Protein AF-A0A660MHU3-F1 (afdb_monomer_lite)

Foldseek 3Di:
DLVQLVVCVVVDCVVDPDDDDPVDDPVLNVVLVVDPDPDSVVSSVVSSVVVVCCVVPVDDDDDDPVGDDDQPDFDDWPAPDDVVVLVVVVVCLVVVVVVVLLVVLVVCLVVLHARGPVCLVSVLVCCVVVVPSHDPSNADSRSVSCCCVVVSDPPPPDDDPPLVPDDLVSNLVVLLVCCQVPVVVSLVVCVVCQVVDDPVSLLSSLLSCVRPPDPSCQVVLVVQCPDPDPSSVVSSLVSLCVYCPHPLNVVLVVVCVVQWDQDPVPGIGGHDDDDDPVCVVSVQDQADPDPVAGSSRSSNVVSVD

Structure (mmCIF, N/CA/C/O backbone):
data_AF-A0A660MHU3-F1
#
_entry.id   AF-A0A660MHU3-F1
#
loop_
_atom_site.group_PDB
_atom_site.id
_atom_site.type_symbol
_atom_site.label_atom_id
_atom_site.label_alt_id
_atom_site.label_comp_id
_atom_site.label_asym_id
_atom_site.label_entity_id
_atom_site.label_seq_id
_atom_site.pdbx_PDB_ins_code
_atom_site.Cartn_x
_atom_site.Cartn_y
_atom_site.Cartn_z
_atom_site.occupancy
_atom_site.B_iso_or_equiv
_atom_site.auth_seq_id
_atom_site.auth_comp_id
_atom_site.auth_asym_id
_atom_site.auth_atom_id
_atom_site.pdbx_PDB_model_num
ATOM 1 N N . MET A 1 1 ? 23.417 16.200 -34.124 1.00 68.50 1 MET A N 1
ATOM 2 C CA . MET A 1 1 ? 23.287 16.182 -35.601 1.00 68.50 1 MET A CA 1
ATOM 3 C C . MET A 1 1 ? 22.065 16.944 -36.104 1.00 68.50 1 MET A C 1
ATOM 5 O O . MET A 1 1 ? 22.257 17.899 -36.838 1.00 68.50 1 MET A O 1
ATOM 9 N N . LEU A 1 2 ? 20.830 16.578 -35.723 1.00 78.12 2 LEU A N 1
ATOM 10 C CA . LEU A 1 2 ? 19.619 17.254 -36.233 1.00 78.12 2 LEU A CA 1
ATOM 11 C C . LEU A 1 2 ? 19.359 18.633 -35.599 1.00 78.12 2 LEU A C 1
ATOM 13 O O . LEU A 1 2 ? 18.866 19.535 -36.268 1.00 78.12 2 LEU A O 1
ATOM 17 N N . THR A 1 3 ? 19.736 18.827 -34.334 1.00 82.75 3 THR A N 1
ATOM 18 C CA . THR A 1 3 ? 19.485 20.076 -33.592 1.00 82.75 3 THR A CA 1
ATOM 19 C C . THR A 1 3 ? 20.113 21.322 -34.234 1.00 82.75 3 THR A C 1
ATOM 21 O O . THR A 1 3 ? 19.408 22.317 -34.379 1.00 82.75 3 THR A O 1
ATOM 24 N N . PRO A 1 4 ? 21.382 21.310 -34.693 1.00 83.62 4 PRO A N 1
ATOM 25 C CA . PRO A 1 4 ? 21.958 22.461 -35.391 1.00 83.62 4 PRO A CA 1
ATOM 26 C C . PRO A 1 4 ? 21.240 22.810 -36.704 1.00 83.62 4 PRO A C 1
ATOM 28 O O . PRO A 1 4 ? 21.080 23.986 -37.012 1.00 83.62 4 PRO A O 1
ATOM 31 N N . LEU A 1 5 ? 20.758 21.809 -37.451 1.00 85.81 5 LEU A N 1
ATOM 32 C CA . LEU A 1 5 ? 19.992 22.025 -38.684 1.00 85.81 5 LEU A CA 1
ATOM 33 C C . LEU A 1 5 ? 18.624 22.652 -38.401 1.00 85.81 5 LEU A C 1
ATOM 35 O O . LEU A 1 5 ? 18.206 23.565 -39.111 1.00 85.81 5 LEU A O 1
ATOM 39 N N . LEU A 1 6 ? 17.960 22.207 -37.330 1.00 85.00 6 LEU A N 1
ATOM 40 C CA . LEU A 1 6 ? 16.714 22.804 -36.853 1.00 85.00 6 LEU A CA 1
ATOM 41 C C . LEU A 1 6 ? 16.928 24.261 -36.414 1.00 85.00 6 LEU A C 1
ATOM 43 O O . LEU A 1 6 ? 16.146 25.133 -36.781 1.00 85.00 6 LEU A O 1
ATOM 47 N N . ASN A 1 7 ? 18.017 24.545 -35.696 1.00 85.50 7 ASN A N 1
ATOM 48 C CA . ASN A 1 7 ? 18.361 25.904 -35.273 1.00 85.50 7 ASN A CA 1
ATOM 49 C C . ASN A 1 7 ? 18.617 26.826 -36.473 1.00 85.50 7 ASN A C 1
ATOM 51 O O . ASN A 1 7 ? 18.119 27.949 -36.497 1.00 85.50 7 ASN A O 1
ATOM 55 N N . THR A 1 8 ? 19.323 26.345 -37.500 1.00 87.44 8 THR A N 1
ATOM 56 C CA . THR A 1 8 ? 19.505 27.085 -38.756 1.00 87.44 8 THR A CA 1
ATOM 57 C C . THR A 1 8 ? 18.174 27.347 -39.468 1.00 87.44 8 THR A C 1
ATOM 59 O O . THR A 1 8 ? 17.973 28.443 -39.992 1.00 87.44 8 THR A O 1
ATOM 62 N N . ALA A 1 9 ? 17.240 26.390 -39.467 1.00 85.50 9 ALA A N 1
ATOM 63 C CA . ALA A 1 9 ? 15.910 26.593 -40.041 1.00 85.50 9 ALA A CA 1
ATOM 64 C C . ALA A 1 9 ? 15.086 27.638 -39.261 1.00 85.50 9 ALA A C 1
ATOM 66 O O . ALA A 1 9 ? 14.415 28.462 -39.877 1.00 85.50 9 ALA A O 1
ATOM 67 N N . LEU A 1 10 ? 15.177 27.650 -37.925 1.00 87.06 10 LEU A N 1
ATOM 68 C CA . LEU A 1 10 ? 14.458 28.596 -37.059 1.00 87.06 10 LEU A CA 1
ATOM 69 C C . LEU A 1 10 ? 15.017 30.026 -37.128 1.00 87.06 10 LEU A C 1
ATOM 71 O O . LEU A 1 10 ? 14.254 30.988 -37.097 1.00 87.06 10 LEU A O 1
ATOM 75 N N . LEU A 1 11 ? 16.342 30.177 -37.216 1.00 87.81 11 LEU A N 1
ATOM 76 C CA . LEU A 1 11 ? 17.021 31.483 -37.238 1.00 87.81 11 LEU A CA 1
ATOM 77 C C . LEU A 1 11 ? 17.148 32.074 -38.652 1.00 87.81 11 LEU A C 1
ATOM 79 O O . LEU A 1 11 ? 17.375 33.278 -38.810 1.00 87.81 11 LEU A O 1
ATOM 83 N N . GLY A 1 12 ? 16.957 31.239 -39.675 1.00 85.50 12 GLY A N 1
ATOM 84 C CA . GLY A 1 12 ? 17.026 31.592 -41.087 1.00 85.50 12 GLY A CA 1
ATOM 85 C C . GLY A 1 12 ? 18.384 31.257 -41.706 1.00 85.50 12 GLY A C 1
ATOM 86 O O . GLY A 1 12 ? 19.441 31.676 -41.226 1.00 85.50 12 GLY A O 1
ATOM 87 N N . THR A 1 13 ? 18.350 30.565 -42.848 1.00 86.06 13 THR A N 1
ATOM 88 C CA . THR A 1 13 ? 19.538 30.032 -43.542 1.00 86.06 13 THR A CA 1
ATOM 89 C C . THR A 1 13 ? 20.492 31.108 -44.073 1.00 86.06 13 THR A C 1
ATOM 91 O O . THR A 1 13 ? 21.660 30.816 -44.318 1.00 86.06 13 THR A O 1
ATOM 94 N N . GLY A 1 14 ? 20.026 32.355 -44.216 1.00 79.88 14 GLY A N 1
ATOM 95 C CA . GLY A 1 14 ? 20.859 33.509 -44.576 1.00 79.88 14 GLY A CA 1
ATOM 96 C C . GLY A 1 14 ? 21.559 34.188 -43.393 1.00 79.88 14 GLY A C 1
ATOM 97 O O . GLY A 1 14 ? 22.626 34.763 -43.578 1.00 79.88 14 GLY A O 1
ATOM 98 N N . LYS A 1 15 ? 20.989 34.124 -42.179 1.00 80.25 15 LYS A N 1
ATOM 99 C CA . LYS A 1 15 ? 21.574 34.746 -40.975 1.00 80.25 15 LYS A CA 1
ATOM 100 C C . LYS A 1 15 ? 22.583 33.830 -40.294 1.00 80.25 15 LYS A C 1
ATOM 102 O O . LYS A 1 15 ? 23.598 34.304 -39.795 1.00 80.25 15 LYS A O 1
ATOM 107 N N . GLN A 1 16 ? 22.306 32.527 -40.293 1.00 81.75 16 GLN A N 1
ATOM 108 C CA . GLN A 1 16 ? 23.186 31.523 -39.708 1.00 81.75 16 GLN A CA 1
ATOM 109 C C . GLN A 1 16 ? 23.293 30.303 -40.631 1.00 81.75 16 GLN A C 1
ATOM 111 O O . GLN A 1 16 ? 22.589 29.308 -40.429 1.00 81.75 16 GLN A O 1
ATOM 116 N N . PRO A 1 17 ? 24.156 30.364 -41.660 1.00 81.94 17 PRO A N 1
ATOM 117 C CA . PRO A 1 17 ? 24.342 29.246 -42.571 1.00 81.94 17 PRO A CA 1
ATOM 118 C C . PRO A 1 17 ? 24.901 28.035 -41.820 1.00 81.94 17 PRO A C 1
ATOM 120 O O . PRO A 1 17 ? 25.886 28.139 -41.087 1.00 81.94 17 PRO A O 1
ATOM 123 N N . TYR A 1 18 ? 24.274 26.877 -42.018 1.00 85.94 18 TYR A N 1
ATOM 124 C CA . TYR A 1 18 ? 24.769 25.620 -41.469 1.00 85.94 18 TYR A CA 1
ATOM 125 C C . TYR A 1 18 ? 26.059 25.197 -42.179 1.00 85.94 18 TYR A C 1
ATOM 127 O O . TYR A 1 18 ? 26.187 25.341 -43.398 1.00 85.94 18 TYR A O 1
ATOM 135 N N . ARG A 1 19 ? 26.997 24.631 -41.417 1.00 84.75 19 ARG A N 1
ATOM 136 C CA . ARG A 1 19 ? 28.155 23.902 -41.937 1.00 84.75 19 ARG A CA 1
ATOM 137 C C . ARG A 1 19 ? 28.383 22.643 -41.096 1.00 84.75 19 ARG A C 1
ATOM 139 O O . ARG A 1 19 ? 28.265 22.736 -39.873 1.00 84.75 19 ARG A O 1
ATOM 146 N N . PRO A 1 20 ? 28.719 21.500 -41.720 1.00 86.62 20 PRO A N 1
ATOM 147 C CA . PRO A 1 20 ? 29.243 20.345 -41.007 1.00 86.62 20 PRO A CA 1
ATOM 148 C C . PRO A 1 20 ? 30.463 20.725 -40.174 1.00 86.62 20 PRO A C 1
ATOM 150 O O . PRO A 1 20 ? 31.290 21.535 -40.596 1.00 86.62 20 PRO A O 1
ATOM 153 N N . ASP A 1 21 ? 30.572 20.121 -39.002 1.00 87.25 21 ASP A N 1
ATOM 154 C CA . ASP A 1 21 ? 31.727 20.250 -38.122 1.00 87.25 21 ASP A CA 1
ATOM 155 C C . ASP A 1 21 ? 32.528 18.940 -38.078 1.00 87.25 21 ASP A C 1
ATOM 157 O O . ASP A 1 21 ? 32.159 17.934 -38.689 1.00 87.25 21 ASP A O 1
ATOM 161 N N . ALA A 1 22 ? 33.621 18.937 -37.314 1.00 84.06 22 ALA A N 1
ATOM 162 C CA . ALA A 1 22 ? 34.475 17.764 -37.140 1.00 84.06 22 ALA A CA 1
ATOM 163 C C . ALA A 1 22 ? 33.758 16.561 -36.497 1.00 84.06 22 ALA A C 1
ATOM 165 O O . ALA A 1 22 ? 34.274 15.448 -36.547 1.00 84.06 22 ALA A O 1
ATOM 166 N N . THR A 1 23 ? 32.584 16.765 -35.892 1.00 85.06 23 THR A N 1
ATOM 167 C CA . THR A 1 23 ? 31.796 15.684 -35.290 1.00 85.06 23 THR A CA 1
ATOM 168 C C . THR A 1 23 ? 30.839 15.035 -36.284 1.00 85.06 23 THR A C 1
ATOM 170 O O . THR A 1 23 ? 30.287 13.981 -35.977 1.00 85.06 23 THR A O 1
ATOM 173 N N . THR A 1 24 ? 30.651 15.628 -37.470 1.00 87.25 24 THR A N 1
ATOM 174 C CA . THR A 1 24 ? 29.727 15.143 -38.503 1.00 87.25 24 THR A CA 1
ATOM 175 C C . THR A 1 24 ? 30.233 13.830 -39.120 1.00 87.25 24 THR A C 1
ATOM 177 O O . THR A 1 24 ? 31.416 13.734 -39.454 1.00 87.25 24 THR A O 1
ATOM 180 N N . PRO A 1 25 ? 29.385 12.794 -39.306 1.00 87.69 25 PRO A N 1
ATOM 181 C CA . PRO A 1 25 ? 29.834 11.503 -39.806 1.00 87.69 25 PRO A CA 1
ATOM 182 C C . PRO A 1 25 ? 30.306 11.650 -41.250 1.00 87.69 25 PRO A C 1
ATOM 184 O O . PRO A 1 25 ? 29.684 12.368 -42.034 1.00 87.69 25 PRO A O 1
ATOM 187 N N . ALA A 1 26 ? 31.362 10.926 -41.625 1.00 88.44 26 ALA A N 1
ATOM 188 C CA . ALA A 1 26 ? 32.017 11.070 -42.928 1.00 88.44 26 ALA A CA 1
ATOM 189 C C . ALA A 1 26 ? 31.048 10.989 -44.124 1.00 88.44 26 ALA A C 1
ATOM 191 O O . ALA A 1 26 ? 31.171 11.768 -45.067 1.00 88.44 26 ALA A O 1
ATOM 192 N N . ALA A 1 27 ? 30.045 10.104 -44.062 1.00 87.75 27 ALA A N 1
ATOM 193 C CA . ALA A 1 27 ? 29.024 9.967 -45.102 1.00 87.75 27 ALA A CA 1
ATOM 194 C C . ALA A 1 27 ? 28.181 11.243 -45.289 1.00 87.75 27 ALA A C 1
ATOM 196 O O . ALA A 1 27 ? 27.883 11.626 -46.419 1.00 87.75 27 ALA A O 1
ATOM 197 N N . LEU A 1 28 ? 27.827 11.929 -44.198 1.00 88.94 28 LEU A N 1
ATOM 198 C CA . LEU A 1 28 ? 27.092 13.192 -44.264 1.00 88.94 28 LEU A CA 1
ATOM 199 C C . LEU A 1 28 ? 28.007 14.353 -44.659 1.00 88.94 28 LEU A C 1
ATOM 201 O O . LEU A 1 28 ? 27.598 15.187 -45.457 1.00 88.94 28 LEU A O 1
ATOM 205 N N . SER A 1 29 ? 29.260 14.375 -44.202 1.00 90.56 29 SER A N 1
ATOM 206 C CA . SER A 1 29 ? 30.238 15.372 -44.657 1.00 90.56 29 SER A CA 1
ATOM 207 C C . SER A 1 29 ? 30.453 15.299 -46.175 1.00 90.56 29 SER A C 1
ATOM 209 O O . SER A 1 29 ? 30.399 16.321 -46.854 1.00 90.56 29 SER A O 1
ATOM 211 N N . ALA A 1 30 ? 30.584 14.092 -46.737 1.00 91.06 30 ALA A N 1
ATOM 212 C CA . ALA A 1 30 ? 30.661 13.890 -48.184 1.00 91.06 30 ALA A CA 1
ATOM 213 C C . ALA A 1 30 ? 29.366 14.308 -48.906 1.00 91.06 30 ALA A C 1
ATOM 215 O O . ALA A 1 30 ? 29.415 14.949 -49.955 1.00 91.06 30 ALA A O 1
ATOM 216 N N . ALA A 1 31 ? 28.200 13.997 -48.328 1.00 90.38 31 ALA A N 1
ATOM 217 C CA . ALA A 1 31 ? 26.914 14.415 -48.880 1.00 90.38 31 ALA A CA 1
ATOM 218 C C . ALA A 1 31 ? 26.746 15.944 -48.889 1.00 90.38 31 ALA A C 1
ATOM 220 O O . ALA A 1 31 ? 26.163 16.486 -49.824 1.00 90.38 31 ALA A O 1
ATOM 221 N N . TRP A 1 32 ? 27.273 16.653 -47.885 1.00 91.38 32 TRP A N 1
ATOM 222 C CA . TRP A 1 32 ? 27.263 18.116 -47.851 1.00 91.38 32 TRP A CA 1
ATOM 223 C C . TRP A 1 32 ? 28.095 18.735 -48.975 1.00 91.38 32 TRP A C 1
ATOM 225 O O . TRP A 1 32 ? 27.642 19.693 -49.607 1.00 91.38 32 TRP A O 1
ATOM 235 N N . GLU A 1 33 ? 29.290 18.196 -49.228 1.00 90.44 33 GLU A N 1
ATOM 236 C CA . GLU A 1 33 ? 30.179 18.643 -50.311 1.00 90.44 33 GLU A CA 1
ATOM 237 C C . GLU A 1 33 ? 29.566 18.388 -51.696 1.00 90.44 33 GLU A C 1
ATOM 239 O O . GLU A 1 33 ? 29.694 19.214 -52.597 1.00 90.44 33 GLU A O 1
ATOM 244 N N . ALA A 1 34 ? 28.822 17.290 -51.855 1.00 91.38 34 ALA A N 1
ATOM 245 C CA . ALA A 1 34 ? 28.153 16.944 -53.109 1.00 91.38 34 ALA A CA 1
ATOM 246 C C . ALA A 1 34 ? 26.935 17.832 -53.447 1.00 91.38 34 ALA A C 1
ATOM 248 O O . ALA A 1 34 ? 26.456 17.815 -54.582 1.00 91.38 34 ALA A O 1
ATOM 249 N N . LEU A 1 35 ? 26.407 18.609 -52.492 1.00 90.44 35 LEU A N 1
ATOM 250 C CA . LEU A 1 35 ? 25.277 19.509 -52.737 1.00 90.44 35 LEU A CA 1
ATOM 251 C C . LEU A 1 35 ? 25.736 20.804 -53.425 1.00 90.44 35 LEU A C 1
ATOM 253 O O . LEU A 1 35 ? 26.333 21.680 -52.799 1.00 90.44 35 LEU A O 1
ATOM 257 N N . THR A 1 36 ? 25.367 20.969 -54.696 1.00 87.00 36 THR A N 1
ATOM 258 C CA . THR A 1 36 ? 25.728 22.131 -55.532 1.00 87.00 36 THR A CA 1
ATOM 259 C C . THR A 1 36 ? 24.654 23.225 -55.584 1.00 87.00 36 THR A C 1
ATOM 261 O O . THR A 1 36 ? 24.707 24.114 -56.434 1.00 87.00 36 THR A O 1
ATOM 264 N N . ASP A 1 37 ? 23.644 23.165 -54.712 1.00 86.94 37 ASP A N 1
ATOM 265 C CA . ASP A 1 37 ? 22.555 24.143 -54.672 1.00 86.94 37 ASP A CA 1
ATOM 266 C C . ASP A 1 37 ? 23.076 25.550 -54.312 1.00 86.94 37 ASP A C 1
ATOM 268 O O . ASP A 1 37 ? 23.670 25.759 -53.253 1.00 86.94 37 ASP A O 1
ATOM 272 N N . SER A 1 38 ? 22.806 26.535 -55.178 1.00 79.69 38 SER A N 1
ATOM 273 C CA . SER A 1 38 ? 23.199 27.942 -54.978 1.00 79.69 38 SER A CA 1
ATOM 274 C C . SER A 1 38 ? 22.368 28.657 -53.907 1.00 79.69 38 SER A C 1
ATOM 276 O O . SER A 1 38 ? 22.829 29.613 -53.287 1.00 79.69 38 SER A O 1
ATOM 278 N N . SER A 1 39 ? 21.143 28.185 -53.665 1.00 88.94 39 SER A N 1
ATOM 279 C CA . SER A 1 39 ? 20.291 28.660 -52.575 1.00 88.94 39 SER A CA 1
ATOM 280 C C . SER A 1 39 ? 20.660 27.954 -51.272 1.00 88.94 39 SER A C 1
ATOM 282 O O . SER A 1 39 ? 20.501 26.737 -51.148 1.00 88.94 39 SER A O 1
ATOM 284 N N . ALA A 1 40 ? 21.078 28.736 -50.272 1.00 85.00 40 ALA A N 1
ATOM 285 C CA . ALA A 1 40 ? 21.367 28.242 -48.926 1.00 85.00 40 ALA A CA 1
ATOM 286 C C . ALA A 1 40 ? 20.159 27.532 -48.288 1.00 85.00 40 ALA A C 1
ATOM 288 O O . ALA A 1 40 ? 20.325 26.547 -47.570 1.00 85.00 40 ALA A O 1
ATOM 289 N N . GLU A 1 41 ? 18.940 27.982 -48.592 1.00 88.31 41 GLU A N 1
ATOM 290 C CA . GLU A 1 41 ? 17.700 27.356 -48.135 1.00 88.31 41 GLU A CA 1
ATOM 291 C C . GLU A 1 41 ? 17.515 25.956 -48.726 1.00 88.31 41 GLU A C 1
ATOM 293 O O . GLU A 1 41 ? 17.377 24.988 -47.977 1.00 88.31 41 GLU A O 1
ATOM 298 N N . ARG A 1 42 ? 17.602 25.819 -50.057 1.00 88.94 42 ARG A N 1
ATOM 299 C CA . ARG A 1 42 ? 17.448 24.514 -50.723 1.00 88.94 42 ARG A CA 1
ATOM 300 C C . ARG A 1 42 ? 18.542 23.534 -50.321 1.00 88.94 42 ARG A C 1
ATOM 302 O O . ARG A 1 42 ? 18.243 22.368 -50.066 1.00 88.94 42 ARG A O 1
ATOM 309 N N . ARG A 1 43 ? 19.787 24.015 -50.221 1.00 89.62 43 ARG A N 1
ATOM 310 C CA . ARG A 1 43 ? 20.931 23.211 -49.778 1.00 89.62 43 ARG A CA 1
ATOM 311 C C . ARG A 1 43 ? 20.712 22.677 -48.364 1.00 89.62 43 ARG A C 1
ATOM 313 O O . ARG A 1 43 ? 20.869 21.482 -48.131 1.00 89.62 43 ARG A O 1
ATOM 320 N N . THR A 1 44 ? 20.287 23.543 -47.444 1.00 89.88 44 THR A N 1
ATOM 321 C CA . THR A 1 44 ? 20.009 23.161 -46.052 1.00 89.88 44 THR A CA 1
ATOM 322 C C . THR A 1 44 ? 18.843 22.179 -45.965 1.00 89.88 44 THR A C 1
ATOM 324 O O . THR A 1 44 ? 18.955 21.179 -45.265 1.00 89.88 44 THR A O 1
ATOM 327 N N . TYR A 1 45 ? 17.750 22.407 -46.702 1.00 89.88 45 TYR A N 1
ATOM 328 C CA . TYR A 1 45 ? 16.588 21.514 -46.700 1.00 89.88 45 TYR A CA 1
ATOM 329 C C . TYR A 1 45 ? 16.933 20.106 -47.209 1.00 89.88 45 TYR A C 1
ATOM 331 O O . TYR A 1 45 ? 16.620 19.109 -46.558 1.00 89.88 45 TYR A O 1
ATOM 339 N N . ARG A 1 46 ? 17.641 20.011 -48.342 1.00 91.00 46 ARG A N 1
ATOM 340 C CA . ARG A 1 46 ? 18.097 18.726 -48.897 1.00 91.00 46 ARG A CA 1
ATOM 341 C C . ARG A 1 46 ? 19.051 18.005 -47.959 1.00 91.00 46 ARG A C 1
ATOM 343 O O . ARG A 1 46 ? 18.908 16.804 -47.738 1.00 91.00 46 ARG A O 1
ATOM 350 N N . TYR A 1 47 ? 19.987 18.742 -47.372 1.00 92.50 47 TYR A N 1
ATOM 351 C CA . TYR A 1 47 ? 20.894 18.177 -46.389 1.00 92.50 47 TYR A CA 1
ATOM 352 C C . TYR A 1 47 ? 20.163 17.696 -45.131 1.00 92.50 47 TYR A C 1
ATOM 354 O O . TYR A 1 47 ? 20.480 16.628 -44.618 1.00 92.50 47 TYR A O 1
ATOM 362 N N . ALA A 1 48 ? 19.143 18.421 -44.664 1.00 91.19 48 ALA A N 1
ATOM 363 C CA . ALA A 1 48 ? 18.324 18.009 -43.529 1.00 91.19 48 ALA A CA 1
ATOM 364 C C . ALA A 1 48 ? 17.555 16.711 -43.804 1.00 91.19 48 ALA A C 1
ATOM 366 O O . ALA A 1 48 ? 17.503 15.850 -42.929 1.00 91.19 48 ALA A O 1
ATOM 367 N N . ALA A 1 49 ? 17.027 16.525 -45.018 1.00 90.25 49 ALA A N 1
ATOM 368 C CA . ALA A 1 49 ? 16.388 15.271 -45.415 1.00 90.25 49 ALA A CA 1
ATOM 369 C C . ALA A 1 49 ? 17.373 14.085 -45.396 1.00 90.25 49 ALA A C 1
ATOM 371 O O . ALA A 1 49 ? 17.051 13.019 -44.872 1.00 90.25 49 ALA A O 1
ATOM 372 N N . LEU A 1 50 ? 18.596 14.284 -45.903 1.00 90.06 50 LEU A N 1
ATOM 373 C CA . LEU A 1 50 ? 19.655 13.268 -45.875 1.00 90.06 50 LEU A CA 1
ATOM 374 C C . LEU A 1 50 ? 20.120 12.960 -44.449 1.00 90.06 50 LEU A C 1
ATOM 376 O O . LEU A 1 50 ? 20.231 11.794 -44.075 1.00 90.06 50 LEU A O 1
ATOM 380 N N . ALA A 1 51 ? 20.349 13.993 -43.636 1.00 89.62 51 ALA A N 1
ATOM 381 C CA . ALA A 1 51 ? 20.727 13.845 -42.238 1.00 89.62 51 ALA A CA 1
ATOM 382 C C . ALA A 1 51 ? 19.640 13.108 -41.446 1.00 89.62 51 ALA A C 1
ATOM 384 O O . ALA A 1 51 ? 19.969 12.221 -40.664 1.00 89.62 51 ALA A O 1
ATOM 385 N N . PHE A 1 52 ? 18.361 13.415 -41.690 1.00 89.56 52 PHE A N 1
ATOM 386 C CA . PHE A 1 52 ? 17.231 12.705 -41.096 1.00 89.56 52 PHE A CA 1
ATOM 387 C C . PHE A 1 52 ? 17.241 11.223 -41.474 1.00 89.56 52 PHE A C 1
ATOM 389 O O . PHE A 1 52 ? 17.257 10.377 -40.580 1.00 89.56 52 PHE A O 1
ATOM 396 N N . ALA A 1 53 ? 17.318 10.902 -42.769 1.00 88.56 53 ALA A N 1
ATOM 397 C CA . ALA A 1 53 ? 17.361 9.520 -43.246 1.00 88.56 53 ALA A CA 1
ATOM 398 C C . ALA A 1 53 ? 18.561 8.746 -42.673 1.00 88.56 53 ALA A C 1
ATOM 400 O O . ALA A 1 53 ? 18.402 7.617 -42.211 1.00 88.56 53 ALA A O 1
ATOM 401 N N . TYR A 1 54 ? 19.740 9.373 -42.618 1.00 87.44 54 TYR A N 1
ATOM 402 C CA . TYR A 1 54 ? 20.936 8.794 -42.006 1.00 87.44 54 TYR A CA 1
ATOM 403 C C . TYR A 1 54 ? 20.741 8.529 -40.511 1.00 87.44 54 TYR A C 1
ATOM 405 O O . TYR A 1 54 ? 21.079 7.457 -40.022 1.00 87.44 54 TYR A O 1
ATOM 413 N N . THR A 1 55 ? 20.178 9.482 -39.765 1.00 83.38 55 THR A N 1
ATOM 414 C CA . THR A 1 55 ? 19.932 9.282 -38.330 1.00 83.38 55 THR A CA 1
ATOM 415 C C . THR A 1 55 ? 18.846 8.253 -38.052 1.00 83.38 55 THR A C 1
ATOM 417 O O . THR A 1 55 ? 18.929 7.558 -37.048 1.00 83.38 55 THR A O 1
ATOM 420 N N . TYR A 1 56 ? 17.851 8.145 -38.931 1.00 82.62 56 TYR A N 1
ATOM 421 C CA . TYR A 1 56 ? 16.734 7.226 -38.763 1.00 82.62 56 TYR A CA 1
ATOM 422 C C . TYR A 1 56 ? 17.109 5.786 -39.140 1.00 82.62 56 TYR A C 1
ATOM 424 O O . TYR A 1 56 ? 16.717 4.857 -38.444 1.00 82.62 56 TYR A O 1
ATOM 432 N N . GLY A 1 57 ? 17.874 5.595 -40.222 1.00 79.19 57 GLY A N 1
ATOM 433 C CA . GLY A 1 57 ? 18.192 4.269 -40.770 1.00 79.19 57 GLY A CA 1
ATOM 434 C C . GLY A 1 57 ? 19.652 3.817 -40.655 1.00 79.19 57 GLY A C 1
ATOM 435 O O . GLY A 1 57 ? 19.934 2.653 -40.910 1.00 79.19 57 GLY A O 1
ATOM 436 N N . GLY A 1 58 ? 20.588 4.706 -40.311 1.00 70.88 58 GLY A N 1
ATOM 437 C CA . GLY A 1 58 ? 22.034 4.433 -40.313 1.00 70.88 58 GLY A CA 1
ATOM 438 C C . GLY A 1 58 ? 22.664 4.245 -38.932 1.00 70.88 58 GLY A C 1
ATOM 439 O O . GLY A 1 58 ? 23.884 4.124 -38.834 1.00 70.88 58 GLY A O 1
ATOM 440 N N . GLN A 1 59 ? 21.871 4.260 -37.860 1.00 69.56 59 GLN A N 1
ATOM 441 C CA . GLN A 1 59 ? 22.376 4.001 -36.512 1.00 69.56 59 GLN A CA 1
ATOM 442 C C . GLN A 1 59 ? 22.585 2.489 -36.345 1.00 69.56 59 GLN A C 1
ATOM 444 O O . GLN A 1 59 ? 21.606 1.741 -36.428 1.00 69.56 59 GLN A O 1
ATOM 449 N N . PRO A 1 60 ? 23.821 2.009 -36.105 1.00 68.69 60 PRO A N 1
ATOM 450 C CA . PRO A 1 60 ? 23.987 0.650 -35.627 1.00 68.69 60 PRO A CA 1
ATOM 451 C C . PRO A 1 60 ? 23.266 0.518 -34.275 1.00 68.69 60 PRO A C 1
ATOM 453 O O . PRO A 1 60 ? 23.180 1.500 -33.527 1.00 68.69 60 PRO A O 1
ATOM 456 N N . PRO A 1 61 ? 22.744 -0.672 -33.943 1.00 70.31 61 PRO A N 1
ATOM 457 C CA . PRO A 1 61 ? 22.171 -0.931 -32.631 1.00 70.31 61 PRO A CA 1
ATOM 458 C C . PRO A 1 61 ? 23.140 -0.474 -31.524 1.00 70.31 61 PRO A C 1
ATOM 460 O O . PRO A 1 61 ? 24.348 -0.678 -31.646 1.00 70.31 61 PRO A O 1
ATOM 463 N N . ALA A 1 62 ? 22.634 0.176 -30.471 1.00 69.62 62 ALA A N 1
ATOM 464 C CA . ALA A 1 62 ? 23.473 0.749 -29.416 1.00 69.62 62 ALA A CA 1
ATOM 465 C C . ALA A 1 62 ? 24.427 -0.304 -28.824 1.00 69.62 62 ALA A C 1
ATOM 467 O O . ALA A 1 62 ? 23.987 -1.326 -28.307 1.00 69.62 62 ALA A O 1
ATOM 468 N N . HIS A 1 63 ? 25.737 -0.061 -28.894 1.00 65.38 63 HIS A N 1
ATOM 469 C CA . HIS A 1 63 ? 26.719 -0.971 -28.312 1.00 65.38 63 HIS A CA 1
ATOM 470 C C . HIS A 1 63 ? 26.586 -0.960 -26.783 1.00 65.38 63 HIS A C 1
ATOM 472 O O . HIS A 1 63 ? 26.832 0.055 -26.134 1.00 65.38 63 HIS A O 1
ATOM 478 N N . SER A 1 64 ? 26.203 -2.102 -26.222 1.00 65.88 64 SER A N 1
ATOM 479 C CA . SER A 1 64 ? 26.222 -2.385 -24.788 1.00 65.88 64 SER A CA 1
ATOM 480 C C . SER A 1 64 ? 27.561 -3.036 -24.426 1.00 65.88 64 SER A C 1
ATOM 482 O O . SER A 1 64 ? 28.020 -3.926 -25.146 1.00 65.88 64 SER A O 1
ATOM 484 N N . ALA A 1 65 ? 28.186 -2.618 -23.318 1.00 65.00 65 ALA A N 1
ATOM 485 C CA . ALA A 1 65 ? 29.404 -3.251 -22.796 1.00 65.00 65 ALA A CA 1
ATOM 486 C C . ALA A 1 65 ? 29.182 -4.731 -22.422 1.00 65.00 65 ALA A C 1
ATOM 488 O O . ALA A 1 65 ? 30.121 -5.521 -22.461 1.00 65.00 65 ALA A O 1
ATOM 489 N N . GLU A 1 66 ? 27.937 -5.099 -22.115 1.00 69.25 66 GLU A N 1
ATOM 490 C CA . GLU A 1 66 ? 27.510 -6.457 -21.757 1.00 69.25 66 GLU A CA 1
ATOM 491 C C . GLU A 1 66 ? 26.988 -7.252 -22.971 1.00 69.25 66 GLU A C 1
ATOM 493 O O . GLU A 1 66 ? 26.662 -8.431 -22.865 1.00 69.25 66 GLU A O 1
ATOM 498 N N . GLY A 1 67 ? 26.970 -6.637 -24.160 1.00 76.31 67 GLY A N 1
ATOM 499 C CA . GLY A 1 67 ? 26.465 -7.248 -25.386 1.00 76.31 67 GLY A CA 1
ATOM 500 C C . GLY A 1 67 ? 24.938 -7.230 -25.496 1.00 76.31 67 GLY A C 1
ATOM 501 O O . GLY A 1 67 ? 24.242 -6.495 -24.793 1.00 76.31 67 GLY A O 1
ATOM 502 N N . TRP A 1 68 ? 24.424 -8.004 -26.454 1.00 78.25 68 TRP A N 1
ATOM 503 C CA . TRP A 1 68 ? 22.992 -8.157 -26.713 1.00 78.25 68 TRP A CA 1
ATOM 504 C C . TRP A 1 68 ? 22.469 -9.390 -25.991 1.00 78.25 68 TRP A C 1
ATOM 506 O O . TRP A 1 68 ? 22.976 -10.491 -26.211 1.00 78.25 68 TRP A O 1
ATOM 516 N N . HIS A 1 69 ? 21.420 -9.217 -25.193 1.00 73.44 69 HIS A N 1
ATOM 517 C CA . HIS A 1 69 ? 20.737 -10.332 -24.551 1.00 73.44 69 HIS A CA 1
ATOM 518 C C . HIS A 1 69 ? 19.463 -10.690 -25.325 1.00 73.44 69 HIS A C 1
ATOM 520 O O . HIS A 1 69 ? 18.683 -9.796 -25.665 1.00 73.44 69 HIS A O 1
ATOM 526 N N . PRO A 1 70 ? 19.241 -11.978 -25.637 1.00 80.56 70 PRO A N 1
ATOM 527 C CA . PRO A 1 70 ? 17.997 -12.407 -26.251 1.00 80.56 70 PRO A CA 1
ATOM 528 C C . PRO A 1 70 ? 16.854 -12.273 -25.243 1.00 80.56 70 PRO A C 1
ATOM 530 O O . PRO A 1 70 ? 16.925 -12.807 -24.138 1.00 80.56 70 PRO A O 1
ATOM 533 N N . ILE A 1 71 ? 15.785 -11.594 -25.652 1.00 83.44 71 ILE A N 1
ATOM 534 C CA . ILE A 1 71 ? 14.543 -11.540 -24.883 1.00 83.44 71 ILE A CA 1
ATOM 535 C C . ILE A 1 71 ? 13.808 -12.878 -25.078 1.00 83.44 71 ILE A C 1
ATOM 537 O O . ILE A 1 71 ? 13.626 -13.301 -26.229 1.00 83.44 71 ILE A O 1
ATOM 541 N N . PRO A 1 72 ? 13.379 -13.566 -24.003 1.00 85.12 72 PRO A N 1
ATOM 542 C CA . PRO A 1 72 ? 12.620 -14.806 -24.124 1.00 85.12 72 PRO A CA 1
ATOM 543 C C . PRO A 1 72 ? 11.312 -14.575 -24.898 1.00 85.12 72 PRO A C 1
ATOM 545 O O . PRO A 1 72 ? 10.722 -13.498 -24.804 1.00 85.12 72 PRO A O 1
ATOM 548 N N . PRO A 1 73 ? 10.816 -15.564 -25.662 1.00 90.12 73 PRO A N 1
ATOM 549 C CA . PRO A 1 73 ? 9.599 -15.396 -26.445 1.00 90.12 73 PRO A CA 1
ATOM 550 C C . PRO A 1 73 ? 8.388 -15.118 -25.549 1.00 90.12 73 PRO A C 1
ATOM 552 O O . PRO A 1 73 ? 8.225 -15.718 -24.486 1.00 90.12 73 PRO A O 1
ATOM 555 N N . ALA A 1 74 ? 7.505 -14.234 -26.016 1.00 90.94 74 ALA A N 1
ATOM 556 C CA . ALA A 1 74 ? 6.291 -13.885 -25.293 1.00 90.94 74 ALA A CA 1
ATOM 557 C C . ALA A 1 74 ? 5.381 -15.120 -25.103 1.00 90.94 74 ALA A C 1
ATOM 559 O O . ALA A 1 74 ? 5.040 -15.768 -26.101 1.00 90.94 74 ALA A O 1
ATOM 560 N N . PRO A 1 75 ? 4.907 -15.405 -23.873 1.00 91.94 75 PRO A N 1
ATOM 561 C CA . PRO A 1 75 ? 3.965 -16.492 -23.603 1.00 91.94 75 PRO A CA 1
ATOM 562 C C . PRO A 1 75 ? 2.686 -16.402 -24.447 1.00 91.94 75 PRO A C 1
ATOM 564 O O . PRO A 1 75 ? 2.352 -15.334 -24.975 1.00 91.94 75 PRO A O 1
ATOM 567 N N . ALA A 1 76 ? 1.945 -17.506 -24.562 1.00 88.88 76 ALA A N 1
ATOM 568 C CA . ALA A 1 76 ? 0.637 -17.507 -25.217 1.00 88.88 76 ALA A CA 1
ATOM 569 C C . ALA A 1 76 ? -0.328 -16.515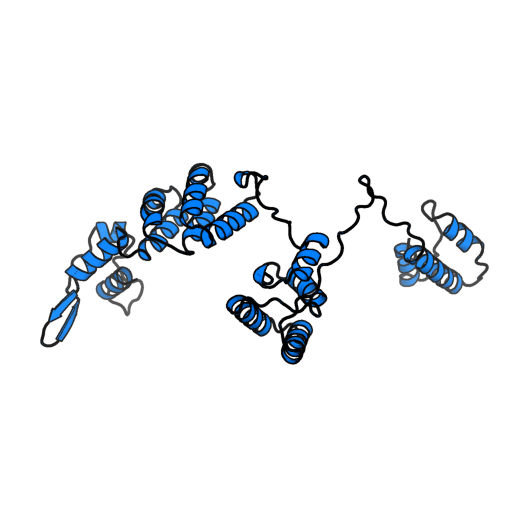 -24.537 1.00 88.88 76 ALA A C 1
ATOM 571 O O . ALA A 1 76 ? -0.225 -16.245 -23.339 1.00 88.88 76 ALA A O 1
ATOM 572 N N . ALA A 1 77 ? -1.235 -15.931 -25.323 1.00 85.62 77 ALA A N 1
ATOM 573 C CA . ALA A 1 77 ? -2.285 -15.073 -24.786 1.00 85.62 77 ALA A CA 1
ATOM 574 C C . ALA A 1 77 ? -3.386 -15.941 -24.162 1.00 85.62 77 ALA A C 1
ATOM 576 O O . ALA A 1 77 ? -3.861 -16.887 -24.786 1.00 85.62 77 ALA A O 1
ATOM 577 N N . GLU A 1 78 ? -3.796 -15.587 -22.949 1.00 83.56 78 GLU A N 1
ATOM 578 C CA . GLU A 1 78 ? -4.843 -16.269 -22.179 1.00 83.56 78 GLU A CA 1
ATOM 579 C C . GLU A 1 78 ? -5.957 -15.262 -21.869 1.00 83.56 78 GLU A C 1
ATOM 581 O O . GLU A 1 78 ? -6.250 -14.941 -20.717 1.00 83.56 78 GLU A O 1
ATOM 586 N N . ASP A 1 79 ? -6.529 -14.681 -22.924 1.00 89.44 79 ASP A N 1
ATOM 587 C CA . ASP A 1 79 ? -7.565 -13.662 -22.786 1.00 89.44 79 ASP A CA 1
ATOM 588 C C . ASP A 1 79 ? -8.910 -14.324 -22.451 1.00 89.44 79 ASP A C 1
ATOM 590 O O . ASP A 1 79 ? -9.454 -15.103 -23.232 1.00 89.44 79 ASP A O 1
ATOM 594 N N . ALA A 1 80 ? -9.454 -13.996 -21.278 1.00 90.62 80 ALA A N 1
ATOM 595 C CA . ALA A 1 80 ? -10.716 -14.549 -20.780 1.00 90.62 80 ALA A CA 1
ATOM 596 C C . ALA A 1 80 ? -11.909 -13.580 -20.899 1.00 90.62 80 ALA A C 1
ATOM 598 O O . ALA A 1 80 ? -13.043 -13.950 -20.591 1.00 90.62 80 ALA A O 1
ATOM 599 N N . LEU A 1 81 ? -11.674 -12.325 -21.300 1.00 94.31 81 LEU A N 1
ATOM 600 C CA . LEU A 1 81 ? -12.731 -11.319 -21.406 1.00 94.31 81 LEU A CA 1
ATOM 601 C C . LEU A 1 81 ? -13.457 -11.403 -22.755 1.00 94.31 81 LEU A C 1
ATOM 603 O O . LEU A 1 81 ? -12.804 -11.558 -23.788 1.00 94.31 81 LEU A O 1
ATOM 607 N N . PRO A 1 82 ? -14.787 -11.201 -22.773 1.00 95.00 82 PRO A N 1
ATOM 608 C CA . PRO A 1 82 ? -15.534 -11.109 -24.018 1.00 95.00 82 PRO A CA 1
ATOM 609 C C . PRO A 1 82 ? -15.161 -9.828 -24.793 1.00 95.00 82 PRO A C 1
ATOM 611 O O . PRO A 1 82 ? -14.848 -8.808 -24.162 1.00 95.00 82 PRO A O 1
ATOM 614 N N . PRO A 1 83 ? -15.219 -9.838 -26.140 1.00 95.00 83 PRO A N 1
ATOM 615 C CA . PRO A 1 83 ? -14.797 -8.713 -26.982 1.00 95.00 83 PRO A CA 1
ATOM 616 C C . PRO A 1 83 ? -15.458 -7.375 -26.630 1.00 95.00 83 PRO A C 1
ATOM 618 O O . PRO A 1 83 ? -14.817 -6.327 -26.696 1.00 95.00 83 PRO A O 1
ATOM 621 N N . GLU A 1 84 ? -16.718 -7.393 -26.199 1.00 97.00 84 GLU A N 1
ATOM 622 C CA . GLU A 1 84 ? -17.464 -6.200 -25.800 1.00 97.00 84 GLU A CA 1
ATOM 623 C C . GLU A 1 84 ? -16.851 -5.546 -24.556 1.00 97.00 84 GLU A C 1
ATOM 625 O O . GLU A 1 84 ? -16.720 -4.324 -24.491 1.00 97.00 84 GLU A O 1
ATOM 630 N N . ALA A 1 85 ? -16.410 -6.350 -23.583 1.00 95.50 85 ALA A N 1
ATOM 631 C CA . ALA A 1 85 ? -15.731 -5.842 -22.396 1.00 95.50 85 ALA A CA 1
ATOM 632 C C . ALA A 1 85 ? -14.356 -5.259 -22.748 1.00 95.50 85 ALA A C 1
ATOM 634 O O . ALA A 1 85 ? -13.975 -4.219 -22.209 1.00 95.50 85 ALA A O 1
ATOM 635 N N . VAL A 1 86 ? -13.637 -5.882 -23.690 1.00 97.19 86 VAL A N 1
ATOM 636 C CA . VAL A 1 86 ? -12.370 -5.343 -24.209 1.00 97.19 86 VAL A CA 1
ATOM 637 C C . VAL A 1 86 ? -12.593 -3.976 -24.860 1.00 97.19 86 VAL A C 1
ATOM 639 O O . VAL A 1 86 ? -11.851 -3.039 -24.573 1.00 97.19 86 VAL A O 1
ATOM 642 N N . ALA A 1 87 ? -13.642 -3.828 -25.675 1.00 97.69 87 ALA A N 1
ATOM 643 C CA . ALA A 1 87 ? -13.978 -2.562 -26.327 1.00 97.69 87 ALA A CA 1
ATOM 644 C C . ALA A 1 87 ? -14.333 -1.453 -25.320 1.00 97.69 87 ALA A C 1
ATOM 646 O O . ALA A 1 87 ? -13.882 -0.317 -25.470 1.00 97.69 87 ALA A O 1
ATOM 647 N N . ILE A 1 88 ? -15.086 -1.784 -24.266 1.00 97.94 88 ILE A N 1
ATOM 648 C CA . ILE A 1 88 ? -15.421 -0.844 -23.185 1.00 97.94 88 ILE A CA 1
ATOM 649 C C . ILE A 1 88 ? -14.155 -0.381 -22.450 1.00 97.94 88 ILE A C 1
ATOM 651 O O . ILE A 1 88 ? -13.965 0.815 -22.232 1.00 97.94 88 ILE A O 1
ATOM 655 N N . LEU A 1 89 ? -13.264 -1.310 -22.092 1.00 97.69 89 LEU A N 1
ATOM 656 C CA . LEU A 1 89 ? -11.997 -0.973 -21.440 1.00 97.69 89 LEU A CA 1
ATOM 657 C C . LEU A 1 89 ? -11.109 -0.105 -22.342 1.00 97.69 89 LEU A C 1
ATOM 659 O O . LEU A 1 89 ? -10.523 0.868 -21.865 1.00 97.69 89 LEU A O 1
ATOM 663 N N . ALA A 1 90 ? -11.049 -0.411 -23.641 1.00 97.69 90 ALA A N 1
ATOM 664 C CA . ALA A 1 90 ? -10.313 0.381 -24.623 1.00 97.69 90 ALA A CA 1
ATOM 665 C C . ALA A 1 90 ? -10.822 1.831 -24.690 1.00 97.69 90 ALA A C 1
ATOM 667 O O . ALA A 1 90 ? -10.022 2.770 -24.695 1.00 97.69 90 ALA A O 1
ATOM 668 N N . ASP A 1 91 ? -12.146 2.024 -24.701 1.00 98.12 91 ASP A N 1
ATOM 669 C CA . ASP A 1 91 ? -12.781 3.346 -24.642 1.00 98.12 91 ASP A CA 1
ATOM 670 C C . ASP A 1 91 ? -12.371 4.101 -23.368 1.00 98.12 91 ASP A C 1
ATOM 672 O O . ASP A 1 91 ? -11.9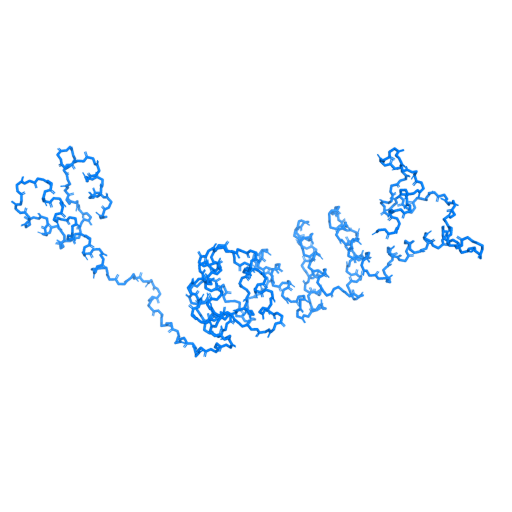48 5.260 -23.419 1.00 98.12 91 ASP A O 1
ATOM 676 N N . TRP A 1 92 ? -12.405 3.428 -22.216 1.00 98.12 92 TRP A N 1
ATOM 677 C CA . TRP A 1 92 ? -12.066 4.047 -20.936 1.00 98.12 92 TRP A CA 1
ATOM 678 C C . TRP A 1 92 ? -10.592 4.439 -20.833 1.00 98.12 92 TRP A C 1
ATOM 680 O O . TRP A 1 92 ? -10.302 5.530 -20.332 1.00 98.12 92 TRP A O 1
ATOM 690 N N . PHE A 1 93 ? -9.674 3.619 -21.352 1.00 97.31 93 PHE A N 1
ATOM 691 C CA . PHE A 1 93 ? -8.262 3.986 -21.479 1.00 97.31 93 PHE A CA 1
ATOM 692 C C . PHE A 1 93 ? -8.075 5.185 -22.414 1.00 97.31 93 PHE A C 1
ATOM 694 O O . PHE A 1 93 ? -7.447 6.176 -22.030 1.00 97.31 93 PHE A O 1
ATOM 701 N N . ARG A 1 94 ? -8.676 5.144 -23.612 1.00 96.38 94 ARG A N 1
ATOM 702 C CA . ARG A 1 94 ? -8.585 6.210 -24.626 1.00 96.38 94 ARG A CA 1
ATOM 703 C C . ARG A 1 94 ? -9.058 7.559 -24.090 1.00 96.38 94 ARG A C 1
ATOM 705 O O . ARG A 1 94 ? -8.400 8.577 -24.298 1.00 96.38 94 ARG A O 1
ATOM 712 N N . HIS A 1 95 ? -10.180 7.561 -23.378 1.00 96.94 95 HIS A N 1
ATOM 713 C CA . HIS A 1 95 ? -10.782 8.763 -22.805 1.00 96.94 95 HIS A CA 1
ATOM 714 C C . HIS A 1 95 ? -10.305 9.073 -21.380 1.00 96.94 95 HIS A C 1
ATOM 716 O O . HIS A 1 95 ? -10.830 9.996 -20.760 1.00 96.94 95 HIS A O 1
ATOM 722 N N . LYS A 1 96 ? -9.310 8.336 -20.860 1.00 94.12 96 LYS A N 1
ATOM 723 C CA . LYS A 1 96 ? -8.715 8.526 -19.524 1.00 94.12 96 LYS A CA 1
ATOM 724 C C . LYS A 1 96 ? -9.764 8.599 -18.408 1.00 94.12 96 LYS A C 1
ATOM 726 O O . LYS A 1 96 ? -9.674 9.429 -17.502 1.00 94.12 96 LYS A O 1
ATOM 731 N N . ARG A 1 97 ? -10.782 7.737 -18.461 1.00 96.50 97 ARG A N 1
ATOM 732 C CA . ARG A 1 97 ? -11.864 7.689 -17.464 1.00 96.50 97 ARG A CA 1
ATOM 733 C C . ARG A 1 97 ? -11.395 6.958 -16.202 1.00 96.50 97 ARG A C 1
ATOM 735 O O . ARG A 1 97 ? -11.814 5.837 -15.937 1.00 96.50 97 ARG A O 1
ATOM 742 N N . LEU A 1 98 ? -10.512 7.600 -15.430 1.00 93.69 98 LEU A N 1
ATOM 743 C CA . LEU A 1 98 ? -9.780 6.978 -14.312 1.00 93.69 98 LEU A CA 1
ATOM 744 C C . LEU A 1 98 ? -10.690 6.285 -13.287 1.00 93.69 98 LEU A C 1
ATOM 746 O O . LEU A 1 98 ? -10.420 5.156 -12.903 1.00 93.69 98 LEU A O 1
ATOM 750 N N . HIS A 1 99 ? -11.808 6.910 -12.913 1.00 94.44 99 HIS A N 1
ATOM 751 C CA . HIS A 1 99 ? -12.767 6.325 -11.970 1.00 94.44 99 HIS A CA 1
ATOM 752 C C . HIS A 1 99 ? -13.386 5.011 -12.484 1.00 94.44 99 HIS A C 1
ATOM 754 O O . HIS A 1 99 ? -13.561 4.071 -11.710 1.00 94.44 99 HIS A O 1
ATOM 760 N N . LEU A 1 100 ? -13.675 4.911 -13.789 1.00 97.62 100 LEU A N 1
ATOM 761 C CA . LEU A 1 100 ? -14.191 3.679 -14.397 1.00 97.62 100 LEU A CA 1
ATOM 762 C C . LEU A 1 100 ? -13.099 2.619 -14.530 1.00 97.62 100 LEU A C 1
ATOM 764 O O . LEU A 1 100 ? -13.373 1.443 -14.316 1.00 97.62 100 LEU A O 1
ATOM 768 N N . LEU A 1 101 ? -11.862 3.027 -14.829 1.00 97.19 101 LEU A N 1
ATOM 769 C CA . LEU A 1 101 ? -10.714 2.119 -14.854 1.00 97.19 101 LEU A CA 1
ATOM 770 C C . LEU A 1 101 ? -10.453 1.525 -13.467 1.00 97.19 101 LEU A C 1
ATOM 772 O O . LEU A 1 101 ? -10.347 0.311 -13.345 1.00 97.19 101 LEU A O 1
ATOM 776 N N . HIS A 1 102 ? -10.448 2.338 -12.407 1.00 94.38 102 HIS A N 1
ATOM 777 C CA . HIS A 1 102 ? -10.297 1.855 -11.029 1.00 94.38 102 HIS A CA 1
ATOM 778 C C . HIS A 1 102 ? -11.416 0.897 -10.624 1.00 94.38 102 HIS A C 1
ATOM 780 O O . HIS A 1 102 ? -11.143 -0.152 -10.037 1.00 94.38 102 HIS A O 1
ATOM 786 N N . TYR A 1 103 ? -12.660 1.211 -10.996 1.00 95.25 103 TYR A N 1
ATOM 787 C CA . TYR A 1 103 ? -13.785 0.296 -10.826 1.00 95.25 103 TYR A CA 1
ATOM 788 C C . TYR A 1 103 ? -13.552 -1.031 -11.567 1.00 95.25 103 TYR A C 1
ATOM 790 O O . TYR A 1 103 ? -13.703 -2.103 -10.980 1.00 95.25 103 TYR A O 1
ATOM 798 N N . ALA A 1 104 ? -13.132 -0.977 -12.832 1.00 96.50 104 ALA A N 1
ATOM 799 C CA . ALA A 1 104 ? -12.864 -2.163 -13.637 1.00 96.50 104 ALA A CA 1
ATOM 800 C C . ALA A 1 104 ? -11.749 -3.021 -13.037 1.00 96.50 104 ALA A C 1
ATOM 802 O O . ALA A 1 104 ? -11.903 -4.230 -12.900 1.00 96.50 104 ALA A O 1
ATOM 803 N N . PHE A 1 105 ? -10.649 -2.392 -12.626 1.00 95.62 105 PHE A N 1
ATOM 804 C CA . PHE A 1 105 ? -9.505 -3.049 -12.007 1.00 95.62 105 PHE A CA 1
ATOM 805 C C . PHE A 1 105 ? -9.900 -3.746 -10.706 1.00 95.62 105 PHE A C 1
ATOM 807 O O . PHE A 1 105 ? -9.459 -4.863 -10.450 1.00 95.62 105 PHE A O 1
ATOM 814 N N . ALA A 1 106 ? -10.760 -3.134 -9.890 1.00 90.62 106 ALA A N 1
ATOM 815 C CA . ALA A 1 106 ? -11.311 -3.799 -8.714 1.00 90.62 106 ALA A CA 1
ATOM 816 C C . ALA A 1 106 ? -12.137 -5.040 -9.094 1.00 90.62 106 ALA A C 1
ATOM 818 O O . ALA 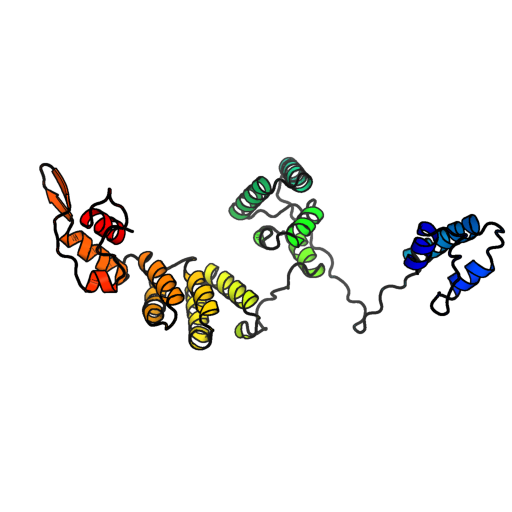A 1 106 ? -11.881 -6.121 -8.566 1.00 90.62 106 ALA A O 1
ATOM 819 N N . ARG A 1 107 ? -13.050 -4.924 -10.069 1.00 95.25 107 ARG A N 1
ATOM 820 C CA . ARG A 1 107 ? -13.892 -6.046 -10.525 1.00 95.25 107 ARG A CA 1
ATOM 821 C C . ARG A 1 107 ? -13.109 -7.190 -11.159 1.00 95.25 107 ARG A C 1
ATOM 823 O O . ARG A 1 107 ? -13.467 -8.349 -10.965 1.00 95.25 107 ARG A O 1
ATOM 830 N N . LEU A 1 108 ? -12.059 -6.876 -11.910 1.00 95.06 108 LEU A N 1
ATOM 831 C CA . LEU A 1 108 ? -11.176 -7.871 -12.508 1.00 95.06 108 LEU A CA 1
ATOM 832 C C . LEU A 1 108 ? -10.422 -8.648 -11.425 1.00 95.06 108 LEU A C 1
ATOM 834 O O . LEU A 1 108 ? -10.457 -9.875 -11.437 1.00 95.06 108 LEU A O 1
ATOM 838 N N . ARG A 1 109 ? -9.858 -7.956 -10.425 1.00 91.56 109 ARG A N 1
ATOM 839 C CA . ARG A 1 109 ? -9.184 -8.602 -9.285 1.00 91.56 109 ARG A CA 1
ATOM 840 C C . ARG A 1 109 ? -10.112 -9.498 -8.477 1.00 91.56 109 ARG A C 1
ATOM 842 O O . ARG A 1 109 ? -9.749 -10.631 -8.190 1.00 91.56 109 ARG A O 1
ATOM 849 N N . GLU A 1 110 ? -11.311 -9.016 -8.152 1.00 89.50 110 GLU A N 1
ATOM 850 C CA . GLU A 1 110 ? -12.326 -9.801 -7.430 1.00 89.50 110 GLU A CA 1
ATOM 851 C C . GLU A 1 110 ? -12.679 -11.108 -8.152 1.00 89.50 110 GLU A C 1
ATOM 853 O O . GLU A 1 110 ? -13.010 -12.100 -7.508 1.00 89.50 110 GLU A O 1
ATOM 858 N N . ARG A 1 111 ? -12.607 -11.116 -9.488 1.00 90.62 111 ARG A N 1
ATOM 859 C CA . ARG A 1 111 ? -12.929 -12.275 -10.330 1.00 90.62 111 ARG A CA 1
ATOM 860 C C . ARG A 1 111 ? -11.705 -13.068 -10.790 1.00 90.62 111 ARG A C 1
ATOM 862 O O . ARG A 1 111 ? -11.874 -14.017 -11.547 1.00 90.62 111 ARG A O 1
ATOM 869 N N . GLY A 1 112 ? -10.498 -12.680 -10.376 1.00 89.00 112 GLY A N 1
ATOM 870 C CA . GLY A 1 112 ? -9.254 -13.301 -10.839 1.00 89.00 112 GLY A CA 1
ATOM 871 C C . GLY A 1 112 ? -9.029 -13.181 -12.351 1.00 89.00 112 GLY A C 1
ATOM 872 O O . GLY A 1 112 ? -8.414 -14.058 -12.948 1.00 89.00 112 GLY A O 1
ATOM 873 N N . LEU A 1 113 ? -9.557 -12.129 -12.981 1.00 94.25 113 LEU A N 1
ATOM 874 C CA . LEU A 1 113 ? -9.419 -11.873 -14.413 1.00 94.25 113 LEU A CA 1
ATOM 875 C C . LEU A 1 113 ? -8.290 -10.872 -14.674 1.00 94.25 113 LEU A C 1
ATOM 877 O O . LEU A 1 113 ? -8.132 -9.889 -13.952 1.00 94.25 113 LEU A O 1
ATOM 881 N N . ALA A 1 114 ? -7.547 -11.097 -15.754 1.00 94.38 114 ALA A N 1
ATOM 882 C CA . ALA A 1 114 ? -6.493 -10.202 -16.209 1.00 94.38 114 ALA A CA 1
ATOM 883 C C . ALA A 1 114 ? -6.997 -9.195 -17.252 1.00 94.38 114 ALA A C 1
ATOM 885 O O . ALA A 1 114 ? -8.026 -9.397 -17.895 1.00 94.38 114 ALA A O 1
ATOM 886 N N . LEU A 1 115 ? -6.241 -8.117 -17.454 1.00 95.94 115 LEU A N 1
ATOM 887 C CA . LEU A 1 115 ? -6.440 -7.210 -18.574 1.00 95.94 115 LEU A CA 1
ATOM 888 C C . LEU A 1 115 ? -6.109 -7.925 -19.898 1.00 95.94 115 LEU A C 1
ATOM 890 O O . LEU A 1 115 ? -5.087 -8.614 -19.971 1.00 95.94 115 LEU A O 1
ATOM 894 N N . PRO A 1 116 ? -6.942 -7.751 -20.942 1.00 95.50 116 PRO A N 1
ATOM 895 C CA . PRO A 1 116 ? -6.728 -8.365 -22.247 1.00 95.50 116 PRO A CA 1
ATOM 896 C C . PRO A 1 116 ? -5.386 -7.984 -22.866 1.00 95.50 116 PRO A C 1
ATOM 898 O O . PRO A 1 116 ? -4.969 -6.825 -22.810 1.00 95.50 116 PRO A O 1
ATOM 901 N N . THR A 1 117 ? -4.768 -8.934 -23.564 1.00 95.12 117 THR A N 1
ATOM 902 C CA . THR A 1 117 ? -3.501 -8.750 -24.283 1.00 95.12 117 THR A CA 1
ATOM 903 C C . THR A 1 117 ? -3.567 -7.587 -25.276 1.00 95.12 117 THR A C 1
ATOM 905 O O . THR A 1 117 ? -2.604 -6.833 -25.424 1.00 95.12 117 THR A O 1
ATOM 908 N N . ALA A 1 118 ? -4.723 -7.399 -25.920 1.00 95.38 118 ALA A N 1
ATOM 909 C CA . ALA A 1 118 ? -4.966 -6.304 -26.859 1.00 95.38 118 ALA A CA 1
ATOM 910 C C . ALA A 1 118 ? -4.825 -4.901 -26.234 1.00 95.38 118 ALA A C 1
ATOM 912 O O . ALA A 1 118 ? -4.593 -3.948 -26.967 1.00 95.38 118 ALA A O 1
ATOM 913 N N . LEU A 1 119 ? -4.946 -4.781 -24.905 1.00 96.69 119 LEU A N 1
ATOM 914 C CA . LEU A 1 119 ? -4.867 -3.517 -24.165 1.00 96.69 119 LEU A CA 1
ATOM 915 C C . LEU A 1 119 ? -3.533 -3.334 -23.436 1.00 96.69 119 LEU A C 1
ATOM 917 O O . LEU A 1 119 ? -3.407 -2.446 -22.590 1.00 96.69 119 LEU A O 1
ATOM 921 N N . LEU A 1 120 ? -2.531 -4.178 -23.707 1.00 94.69 120 LEU A N 1
ATOM 922 C CA . LEU A 1 120 ? -1.210 -4.040 -23.092 1.00 94.69 120 LEU A CA 1
ATOM 923 C C . LEU A 1 120 ? -0.544 -2.686 -23.375 1.00 94.69 120 LEU A C 1
ATOM 925 O O . LEU A 1 120 ? -0.006 -2.127 -22.422 1.00 94.69 120 LEU A O 1
ATOM 929 N N . PRO A 1 121 ? -0.597 -2.102 -24.591 1.00 94.94 121 PRO A N 1
ATOM 930 C CA . PRO A 1 121 ? -0.028 -0.775 -24.832 1.00 94.94 121 PRO A CA 1
ATOM 931 C C . PRO A 1 121 ? -0.623 0.304 -23.915 1.00 94.94 121 PRO A C 1
ATOM 933 O O . PRO A 1 121 ? 0.110 1.073 -23.288 1.00 94.94 121 PRO A O 1
ATOM 936 N N . GLU A 1 122 ? -1.949 0.333 -23.782 1.00 95.81 122 GLU A N 1
ATOM 937 C CA . GLU A 1 122 ? -2.675 1.251 -22.907 1.00 95.81 122 GLU A CA 1
ATOM 938 C C . GLU A 1 122 ? -2.370 0.978 -21.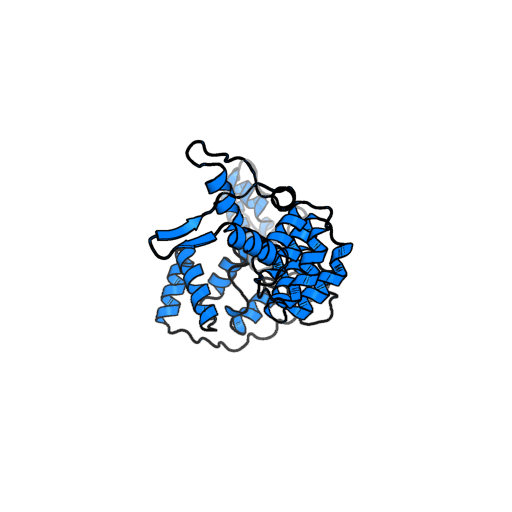433 1.00 95.81 122 GLU A C 1
ATOM 940 O O . GLU A 1 122 ? -2.122 1.909 -20.667 1.00 95.81 122 GLU A O 1
ATOM 945 N N . THR A 1 123 ? -2.327 -0.299 -21.048 1.00 95.44 123 THR A N 1
ATOM 946 C CA . THR A 1 123 ? -2.011 -0.747 -19.685 1.00 95.44 123 THR A CA 1
ATOM 947 C C . THR A 1 123 ? -0.596 -0.328 -19.283 1.00 95.44 123 THR A C 1
ATOM 949 O O . THR A 1 123 ? -0.392 0.195 -18.189 1.00 95.44 123 THR A O 1
ATOM 952 N N . THR A 1 124 ? 0.380 -0.486 -20.178 1.00 94.69 124 THR A N 1
ATOM 953 C CA . THR A 1 124 ? 1.768 -0.046 -19.999 1.00 94.69 124 THR A CA 1
ATOM 954 C C . THR A 1 124 ? 1.857 1.475 -19.868 1.00 94.69 124 THR A C 1
ATOM 956 O O . THR A 1 124 ? 2.470 1.973 -18.922 1.00 94.69 124 THR A O 1
ATOM 959 N N . ALA A 1 125 ? 1.208 2.227 -20.761 1.00 93.56 125 ALA A N 1
ATOM 960 C CA . ALA A 1 125 ? 1.192 3.689 -20.697 1.00 93.56 125 ALA A CA 1
ATOM 961 C C . ALA A 1 125 ? 0.513 4.216 -19.417 1.00 93.56 125 ALA A C 1
ATOM 963 O O . ALA A 1 125 ? 0.933 5.236 -18.863 1.00 93.56 125 ALA A O 1
ATOM 964 N N . HIS A 1 126 ? -0.524 3.524 -18.934 1.00 93.44 126 HIS A N 1
ATOM 965 C CA . HIS A 1 126 ? -1.184 3.822 -17.662 1.00 93.44 126 HIS A CA 1
ATOM 966 C C . HIS A 1 126 ? -0.265 3.530 -16.477 1.00 93.44 126 HIS A C 1
ATOM 968 O O . HIS A 1 126 ? -0.064 4.407 -15.641 1.00 93.44 126 HIS A O 1
ATOM 974 N N . ALA A 1 127 ? 0.352 2.345 -16.432 1.00 91.69 127 ALA A N 1
ATOM 975 C CA . ALA A 1 127 ? 1.243 1.926 -15.351 1.00 91.69 127 ALA A CA 1
ATOM 976 C C . ALA A 1 127 ? 2.465 2.843 -15.186 1.00 91.69 127 ALA A C 1
ATOM 978 O O . ALA A 1 127 ? 2.911 3.063 -14.065 1.00 91.69 127 ALA A O 1
ATOM 979 N N . GLN A 1 128 ? 2.981 3.431 -16.269 1.00 88.12 128 GLN A N 1
ATOM 980 C CA . GLN A 1 128 ? 4.069 4.415 -16.182 1.00 88.12 128 GLN A CA 1
ATOM 981 C C . GLN A 1 128 ? 3.677 5.678 -15.399 1.00 88.12 128 GLN A C 1
ATOM 983 O O . GLN A 1 128 ? 4.524 6.294 -14.759 1.00 88.12 128 GLN A O 1
ATOM 988 N N . LYS A 1 129 ? 2.400 6.077 -15.445 1.00 87.81 129 LYS A N 1
ATOM 989 C CA . LYS A 1 129 ? 1.882 7.261 -14.734 1.00 87.81 129 LYS A CA 1
ATOM 990 C C . LYS A 1 129 ? 1.289 6.911 -13.373 1.00 87.81 129 LYS A C 1
ATOM 992 O O . LYS A 1 129 ? 1.350 7.717 -12.450 1.00 87.81 129 LYS A O 1
ATOM 997 N N . HIS A 1 130 ? 0.715 5.717 -13.265 1.00 85.25 130 HIS A N 1
ATOM 998 C CA . HIS A 1 130 ? -0.015 5.222 -12.104 1.00 85.25 130 HIS A CA 1
ATOM 999 C C . HIS A 1 130 ? 0.437 3.787 -11.773 1.00 85.25 130 HIS A C 1
ATOM 1001 O O . HIS A 1 130 ? -0.308 2.829 -11.986 1.00 85.25 130 HIS A O 1
ATOM 1007 N N . PRO A 1 131 ? 1.672 3.602 -11.269 1.00 80.56 131 PRO A N 1
ATOM 1008 C CA . PRO A 1 131 ? 2.282 2.277 -11.127 1.00 80.56 131 PRO A CA 1
ATOM 1009 C C . PRO A 1 131 ? 1.542 1.346 -10.161 1.00 80.56 131 PRO A C 1
ATOM 1011 O O . PRO A 1 131 ? 1.562 0.131 -10.372 1.00 80.56 131 PRO A O 1
ATOM 1014 N N . ALA A 1 132 ? 0.867 1.910 -9.154 1.00 80.19 132 ALA A N 1
ATOM 1015 C CA . ALA A 1 132 ? 0.101 1.175 -8.148 1.00 80.19 132 ALA A CA 1
ATOM 1016 C C . ALA A 1 132 ? -1.231 0.602 -8.673 1.00 80.19 132 ALA A C 1
ATOM 1018 O O . ALA A 1 132 ? -1.761 -0.337 -8.083 1.00 80.19 132 ALA A O 1
ATOM 1019 N N . ASP A 1 133 ? -1.769 1.133 -9.777 1.00 86.12 133 ASP A N 1
ATOM 1020 C CA . ASP A 1 133 ? -3.092 0.739 -10.279 1.00 86.12 133 ASP A CA 1
ATOM 1021 C C . ASP A 1 133 ? -3.076 -0.639 -10.959 1.00 86.12 133 ASP A C 1
ATOM 1023 O O . ASP A 1 133 ? -4.053 -1.387 -10.895 1.00 86.12 133 ASP A O 1
ATOM 1027 N N . ILE A 1 134 ? -1.966 -0.981 -11.620 1.00 91.12 134 ILE A N 1
ATOM 1028 C CA . ILE A 1 134 ? -1.824 -2.219 -12.395 1.00 91.12 134 ILE A CA 1
ATOM 1029 C C . ILE A 1 134 ? -1.099 -3.269 -11.554 1.00 91.12 134 ILE A C 1
ATOM 1031 O O . ILE A 1 134 ? 0.118 -3.363 -11.571 1.00 91.12 134 ILE A O 1
ATOM 1035 N N . THR A 1 135 ? -1.816 -4.079 -10.789 1.00 86.56 135 THR A N 1
ATOM 1036 C CA . THR A 1 135 ? -1.188 -5.152 -9.986 1.00 86.56 135 THR A CA 1
ATOM 1037 C C . THR A 1 135 ? -0.877 -6.400 -10.825 1.00 86.56 135 THR A C 1
ATOM 1039 O O . THR A 1 135 ? -1.464 -6.585 -11.888 1.00 86.56 135 THR A O 1
ATOM 1042 N N . ASP A 1 136 ? -0.027 -7.310 -10.334 1.00 84.31 136 ASP A N 1
ATOM 1043 C CA . ASP A 1 136 ? 0.289 -8.571 -11.039 1.00 84.31 136 ASP A CA 1
ATOM 1044 C C . ASP A 1 136 ? -0.942 -9.449 -11.290 1.00 84.31 136 ASP A C 1
ATOM 1046 O O . ASP A 1 136 ? -1.005 -10.170 -12.284 1.00 84.31 136 ASP A O 1
ATOM 1050 N N . SER A 1 137 ? -1.949 -9.348 -10.417 1.00 86.69 137 SER A N 1
ATOM 1051 C CA . SER A 1 137 ? -3.234 -10.035 -10.584 1.00 86.69 137 SER A CA 1
ATOM 1052 C C . SER A 1 137 ? -4.048 -9.531 -11.782 1.00 86.69 137 SER A C 1
ATOM 1054 O O . SER A 1 137 ? -4.890 -10.258 -12.294 1.00 86.69 137 SER A O 1
ATOM 1056 N N . LEU A 1 138 ? -3.773 -8.312 -12.260 1.00 93.44 138 LEU A N 1
ATOM 1057 C CA . LEU A 1 138 ? -4.375 -7.745 -13.470 1.00 93.44 138 LEU A CA 1
ATOM 1058 C C . LEU A 1 138 ? -3.582 -8.074 -14.735 1.00 93.44 138 LEU A C 1
ATOM 1060 O O . LEU A 1 138 ? -4.018 -7.720 -15.826 1.00 93.44 138 LEU A O 1
ATOM 1064 N N . LEU A 1 139 ? -2.427 -8.725 -14.622 1.00 92.44 139 LEU A N 1
ATOM 1065 C CA . LEU A 1 139 ? -1.586 -9.068 -15.760 1.00 92.44 139 LEU A CA 1
ATOM 1066 C C . LEU A 1 139 ? -1.685 -10.567 -16.029 1.00 92.44 139 LEU A C 1
ATOM 1068 O O . LEU A 1 139 ? -1.395 -11.378 -15.157 1.00 92.44 139 LEU A O 1
ATOM 1072 N N . GLY A 1 140 ? -2.045 -10.950 -17.255 1.00 90.94 140 GLY A N 1
ATOM 1073 C CA . GLY A 1 140 ? -1.895 -12.331 -17.720 1.00 90.94 140 GLY A CA 1
ATOM 1074 C C . GLY A 1 140 ? -0.416 -12.688 -17.912 1.00 90.94 140 GLY A C 1
ATOM 1075 O O . GLY A 1 140 ? 0.463 -11.836 -17.752 1.00 90.94 140 GLY A O 1
ATOM 1076 N N . ALA A 1 141 ? -0.115 -13.928 -18.310 1.00 90.62 141 ALA A N 1
ATOM 1077 C CA . ALA A 1 141 ? 1.268 -14.379 -18.517 1.00 90.62 141 ALA A CA 1
ATOM 1078 C C . ALA A 1 141 ? 2.068 -13.449 -19.451 1.00 90.62 141 ALA A C 1
ATOM 1080 O O . ALA A 1 141 ? 3.179 -13.035 -19.121 1.00 90.62 141 ALA A O 1
ATOM 1081 N N . ARG A 1 142 ? 1.466 -13.037 -20.574 1.00 92.75 142 ARG A N 1
ATOM 1082 C CA . ARG A 1 142 ? 2.077 -12.104 -21.532 1.00 92.75 142 ARG A CA 1
ATOM 1083 C C . ARG A 1 142 ? 2.244 -10.683 -20.985 1.00 92.75 142 ARG A C 1
ATOM 1085 O O . ARG A 1 142 ? 3.240 -10.036 -21.288 1.00 92.75 142 ARG A O 1
ATOM 1092 N N . GLY A 1 143 ? 1.306 -10.209 -20.164 1.00 93.25 143 GLY A N 1
ATOM 1093 C CA . GLY A 1 143 ? 1.415 -8.908 -19.502 1.00 93.25 143 GLY A CA 1
ATOM 1094 C C . GLY A 1 143 ? 2.563 -8.869 -18.496 1.00 93.25 143 GLY A C 1
ATOM 1095 O O . GLY A 1 143 ? 3.353 -7.932 -18.517 1.00 93.25 143 GLY A O 1
ATOM 1096 N N . ARG A 1 144 ? 2.710 -9.920 -17.676 1.00 90.81 144 ARG A N 1
ATOM 1097 C CA . ARG A 1 144 ? 3.831 -10.062 -16.731 1.00 90.81 144 ARG A CA 1
ATOM 1098 C C . ARG A 1 144 ? 5.175 -10.135 -17.450 1.00 90.81 144 ARG A C 1
ATOM 1100 O O . ARG A 1 144 ? 6.094 -9.420 -17.068 1.00 90.81 144 ARG A O 1
ATOM 1107 N N . TRP A 1 145 ? 5.255 -10.932 -18.517 1.00 91.81 145 TRP A N 1
ATOM 1108 C CA . TRP A 1 145 ? 6.433 -10.992 -19.385 1.00 91.81 145 TRP A CA 1
ATOM 1109 C C . TRP A 1 145 ? 6.800 -9.603 -19.926 1.00 91.81 145 TRP A C 1
ATOM 1111 O O . TRP A 1 145 ? 7.911 -9.137 -19.707 1.00 91.81 145 TRP A O 1
ATOM 1121 N N . LEU A 1 146 ? 5.847 -8.887 -20.536 1.00 92.19 146 LEU A N 1
ATOM 1122 C CA . LEU A 1 146 ? 6.109 -7.561 -21.102 1.00 92.19 146 LEU A CA 1
ATOM 1123 C C . LEU A 1 146 ? 6.552 -6.561 -20.028 1.00 92.19 146 LEU A C 1
ATOM 1125 O O . LEU A 1 146 ? 7.452 -5.764 -20.264 1.00 92.19 146 LEU A O 1
ATOM 1129 N N . PHE A 1 147 ? 5.913 -6.580 -18.858 1.00 91.44 147 PHE A N 1
ATOM 1130 C CA . PHE A 1 147 ? 6.234 -5.658 -17.771 1.00 91.44 147 PHE A CA 1
ATOM 1131 C C . PHE A 1 147 ? 7.631 -5.904 -17.187 1.00 91.44 147 PHE A C 1
ATOM 1133 O O . PHE A 1 147 ? 8.289 -4.933 -16.813 1.00 91.44 147 PHE A O 1
ATOM 1140 N N . ALA A 1 148 ? 8.084 -7.159 -17.130 1.00 87.06 148 ALA A N 1
ATOM 1141 C CA . ALA A 1 148 ? 9.445 -7.503 -16.728 1.00 87.06 148 ALA A CA 1
ATOM 1142 C C . ALA A 1 148 ? 10.471 -7.027 -17.772 1.00 87.06 148 ALA A C 1
ATOM 1144 O O . ALA A 1 148 ? 11.375 -6.268 -17.434 1.00 87.06 148 ALA A O 1
ATOM 1145 N N . GLU A 1 149 ? 10.277 -7.378 -19.047 1.00 86.81 149 GLU A N 1
ATOM 1146 C CA . GLU A 1 149 ? 11.209 -7.028 -20.134 1.00 86.81 149 GLU A CA 1
ATOM 1147 C C . GLU A 1 149 ? 11.268 -5.518 -20.413 1.00 86.81 149 GLU A C 1
ATOM 1149 O O . GLU A 1 149 ? 12.309 -4.976 -20.771 1.00 86.81 149 GLU A O 1
ATOM 1154 N N . ALA A 1 150 ? 10.159 -4.800 -20.209 1.00 86.69 150 ALA A N 1
ATOM 1155 C CA . ALA A 1 150 ? 10.110 -3.345 -20.343 1.00 86.69 150 ALA A CA 1
ATOM 1156 C C . ALA A 1 150 ? 10.652 -2.593 -19.110 1.00 86.69 150 ALA A C 1
ATOM 1158 O O . ALA A 1 150 ? 10.600 -1.362 -19.084 1.00 86.69 150 ALA A O 1
ATOM 1159 N N . GLY A 1 151 ? 11.104 -3.297 -18.062 1.00 82.75 151 GLY A N 1
ATOM 1160 C CA . GLY A 1 151 ? 11.575 -2.689 -16.812 1.00 82.75 151 GLY A CA 1
ATOM 1161 C C . GLY A 1 151 ? 10.486 -1.945 -16.027 1.00 82.75 151 GLY A C 1
ATOM 1162 O O . GLY A 1 151 ? 10.785 -1.119 -15.167 1.00 82.75 151 GLY A O 1
ATOM 1163 N N . LEU A 1 152 ? 9.208 -2.211 -16.319 1.00 81.38 152 LEU A N 1
ATOM 1164 C CA . LEU A 1 152 ? 8.057 -1.615 -15.628 1.00 81.38 152 LEU A CA 1
ATOM 1165 C C . LEU A 1 152 ? 7.743 -2.335 -14.320 1.00 81.38 152 LEU A C 1
ATOM 1167 O O . LEU A 1 152 ? 7.025 -1.812 -13.465 1.00 81.38 152 LEU A O 1
ATOM 1171 N N . ARG A 1 153 ? 8.279 -3.539 -14.154 1.00 70.69 153 ARG A N 1
ATOM 1172 C CA . ARG A 1 153 ? 8.357 -4.246 -12.885 1.00 70.69 153 ARG A CA 1
ATOM 1173 C C . ARG A 1 153 ? 9.818 -4.549 -12.632 1.00 70.69 153 ARG A C 1
ATOM 1175 O O . ARG A 1 153 ? 10.490 -5.127 -13.478 1.00 70.69 153 ARG A O 1
ATOM 1182 N N . GLN A 1 154 ? 10.289 -4.193 -11.445 1.00 52.28 154 GLN A N 1
ATOM 1183 C CA . GLN A 1 154 ? 11.436 -4.898 -10.900 1.00 52.28 154 GLN A CA 1
ATOM 1184 C C . GLN A 1 154 ? 10.937 -6.316 -10.658 1.00 52.28 154 GLN A C 1
ATOM 1186 O O . GLN A 1 154 ? 9.992 -6.512 -9.891 1.00 52.28 154 GLN A O 1
ATOM 1191 N N . SER A 1 155 ? 11.484 -7.272 -11.403 1.00 38.84 155 SER A N 1
ATOM 1192 C CA . SER A 1 155 ? 11.287 -8.684 -11.122 1.00 38.84 155 SER A CA 1
ATOM 1193 C C . SER A 1 155 ? 11.705 -8.908 -9.673 1.00 38.84 155 SER A C 1
ATOM 1195 O O . SER A 1 155 ? 12.889 -8.998 -9.369 1.00 38.84 155 SER A O 1
ATOM 1197 N N . ALA A 1 156 ? 10.739 -8.953 -8.759 1.00 40.72 156 ALA A N 1
ATOM 1198 C CA . ALA A 1 156 ? 10.934 -9.653 -7.509 1.00 40.72 156 ALA A CA 1
ATOM 1199 C C . ALA A 1 156 ? 10.855 -11.133 -7.877 1.00 40.72 156 ALA A C 1
ATOM 1201 O O . ALA A 1 156 ? 9.813 -11.771 -7.715 1.00 40.72 156 ALA A O 1
ATOM 1202 N N . ALA A 1 157 ? 11.941 -11.646 -8.459 1.00 35.25 157 ALA A N 1
ATOM 1203 C CA . ALA A 1 157 ? 12.197 -13.068 -8.399 1.00 35.25 157 ALA A CA 1
ATOM 1204 C C . ALA A 1 157 ? 12.151 -13.477 -6.911 1.00 35.25 157 ALA A C 1
ATOM 1206 O O . ALA A 1 157 ? 12.558 -12.685 -6.051 1.00 35.25 157 ALA A O 1
ATOM 1207 N N . PRO A 1 158 ? 11.596 -14.652 -6.588 1.00 45.12 158 PRO A N 1
ATOM 1208 C CA . PRO A 1 158 ? 11.573 -15.128 -5.219 1.00 45.12 158 PRO A CA 1
ATOM 1209 C C . PRO A 1 158 ? 13.004 -15.418 -4.753 1.00 45.12 158 PRO A C 1
ATOM 1211 O O . PRO A 1 158 ? 13.767 -16.044 -5.482 1.00 45.12 158 PRO A O 1
ATOM 1214 N N . ASP A 1 159 ? 13.291 -14.965 -3.534 1.00 47.16 159 ASP A N 1
ATOM 1215 C CA . ASP A 1 159 ? 14.275 -15.504 -2.594 1.00 47.16 159 ASP A CA 1
ATOM 1216 C C . ASP A 1 159 ? 15.737 -15.586 -3.069 1.00 47.16 159 ASP A C 1
ATOM 1218 O O . ASP A 1 159 ? 16.191 -16.631 -3.510 1.00 47.16 159 ASP A O 1
ATOM 1222 N N . ASP A 1 160 ? 16.481 -14.483 -2.908 1.00 44.03 160 ASP A N 1
ATOM 1223 C CA . ASP A 1 160 ? 17.920 -14.522 -2.558 1.00 44.03 160 ASP A CA 1
ATOM 1224 C C . ASP A 1 160 ? 18.483 -13.132 -2.197 1.00 44.03 160 ASP A C 1
ATOM 1226 O O . ASP A 1 160 ? 19.527 -13.022 -1.553 1.00 44.03 160 ASP A O 1
ATOM 1230 N N . GLU A 1 161 ? 17.788 -12.044 -2.547 1.00 51.38 161 GLU A N 1
ATOM 1231 C CA . GLU A 1 161 ? 18.140 -10.721 -2.032 1.00 51.38 161 GLU A CA 1
ATOM 1232 C C . GLU A 1 161 ? 17.590 -10.578 -0.605 1.00 51.38 161 GLU A C 1
ATOM 1234 O O . GLU A 1 161 ? 16.375 -10.630 -0.391 1.00 51.38 161 GLU A O 1
ATOM 1239 N N . ASP A 1 162 ? 18.481 -10.444 0.386 1.00 78.62 162 ASP A N 1
ATOM 1240 C CA . ASP A 1 162 ? 18.093 -10.210 1.779 1.00 78.62 162 ASP A CA 1
ATOM 1241 C C . ASP A 1 162 ? 17.209 -8.962 1.832 1.00 78.62 162 ASP A C 1
ATOM 1243 O O . ASP A 1 162 ? 17.680 -7.831 1.676 1.00 78.62 162 ASP A O 1
ATOM 1247 N N . TRP A 1 163 ? 15.905 -9.173 2.036 1.00 84.62 163 TRP A N 1
ATOM 1248 C CA . TRP A 1 163 ? 14.905 -8.112 2.004 1.00 84.62 163 TRP A CA 1
ATOM 1249 C C . TRP A 1 163 ? 15.277 -6.965 2.950 1.00 84.62 163 TRP A C 1
ATOM 1251 O O . TRP A 1 163 ? 14.896 -5.823 2.709 1.00 84.62 163 TRP A O 1
ATOM 1261 N N . GLN A 1 164 ? 16.051 -7.228 4.009 1.00 85.25 164 GLN A N 1
ATOM 1262 C CA . GLN A 1 164 ? 16.491 -6.216 4.965 1.00 85.25 164 GLN A CA 1
ATOM 1263 C C . GLN A 1 164 ? 17.429 -5.167 4.353 1.00 85.25 164 GLN A C 1
ATOM 1265 O O . GLN A 1 164 ? 17.461 -4.033 4.844 1.00 85.25 164 GLN A O 1
ATOM 1270 N N . LEU A 1 165 ? 18.141 -5.512 3.276 1.00 84.50 165 LEU A N 1
ATOM 1271 C CA . LEU A 1 165 ? 19.037 -4.620 2.536 1.00 84.50 165 LEU A CA 1
ATOM 1272 C C . LEU A 1 165 ? 18.297 -3.733 1.530 1.00 84.50 165 LEU A C 1
ATOM 1274 O O . LEU A 1 165 ? 18.861 -2.751 1.043 1.00 84.50 165 LEU A O 1
ATOM 1278 N N . LEU A 1 166 ? 17.026 -4.031 1.246 1.00 80.94 166 LEU A N 1
ATOM 1279 C CA . LEU A 1 166 ? 16.240 -3.243 0.310 1.00 80.94 166 LEU A CA 1
ATOM 1280 C C . LEU A 1 166 ? 16.049 -1.795 0.815 1.00 80.94 166 LEU A C 1
ATOM 1282 O O . LEU A 1 166 ? 15.929 -1.534 2.027 1.00 80.94 166 LEU A O 1
ATOM 1286 N N . PRO A 1 167 ? 15.933 -0.819 -0.107 1.00 81.31 167 PRO A N 1
ATOM 1287 C CA . PRO A 1 167 ? 15.485 0.524 0.234 1.00 81.31 167 PRO A CA 1
ATOM 1288 C C . PRO A 1 167 ? 14.153 0.492 0.991 1.00 81.31 167 PRO A C 1
ATOM 1290 O O . PRO A 1 167 ? 13.333 -0.406 0.809 1.00 81.31 167 PRO A O 1
ATOM 1293 N N . PHE A 1 168 ? 13.906 1.501 1.829 1.00 84.50 168 PHE A N 1
ATOM 1294 C CA . PHE A 1 168 ? 12.731 1.547 2.710 1.00 84.50 168 PHE A CA 1
ATOM 1295 C C . PHE A 1 168 ? 11.397 1.267 1.992 1.00 84.50 168 PHE A C 1
ATOM 1297 O O . PHE A 1 168 ? 10.613 0.454 2.477 1.00 84.50 168 PHE A O 1
ATOM 1304 N N . ALA A 1 169 ? 11.157 1.892 0.833 1.00 82.00 169 ALA A N 1
ATOM 1305 C CA . ALA A 1 169 ? 9.925 1.686 0.069 1.00 82.00 169 ALA A CA 1
ATOM 1306 C C . ALA A 1 169 ? 9.747 0.214 -0.349 1.00 82.00 169 ALA A C 1
ATOM 1308 O O . ALA A 1 169 ? 8.706 -0.379 -0.087 1.00 82.00 169 ALA A O 1
ATOM 1309 N N . ALA A 1 170 ? 10.803 -0.406 -0.883 1.00 76.81 170 ALA A N 1
ATOM 1310 C CA . ALA A 1 170 ? 10.788 -1.808 -1.289 1.00 76.81 170 ALA A CA 1
ATOM 1311 C C . ALA A 1 170 ? 10.628 -2.766 -0.093 1.00 76.81 170 ALA A C 1
ATOM 1313 O O . ALA A 1 170 ? 9.904 -3.755 -0.197 1.00 76.81 170 ALA A O 1
ATOM 1314 N N . ARG A 1 171 ? 11.215 -2.448 1.072 1.00 92.00 171 ARG A N 1
ATOM 1315 C CA . ARG A 1 171 ? 10.972 -3.202 2.319 1.00 92.00 171 ARG A CA 1
ATOM 1316 C C . ARG A 1 171 ? 9.531 -3.128 2.779 1.00 92.00 171 ARG A C 1
ATOM 1318 O O . ARG A 1 171 ? 8.958 -4.146 3.157 1.00 92.00 171 ARG A O 1
ATOM 1325 N N . LYS A 1 172 ? 8.945 -1.930 2.754 1.00 91.00 172 LYS A N 1
ATOM 1326 C CA . LYS A 1 172 ? 7.542 -1.717 3.115 1.00 91.00 172 LYS A CA 1
ATOM 1327 C C . LYS A 1 172 ? 6.625 -2.526 2.197 1.00 91.00 172 LYS A C 1
ATOM 1329 O O . LYS A 1 172 ? 5.734 -3.213 2.694 1.00 91.00 172 LYS A O 1
ATOM 1334 N N . ASP A 1 173 ? 6.884 -2.512 0.893 1.00 82.44 173 ASP A N 1
ATOM 1335 C CA . ASP A 1 173 ? 6.105 -3.268 -0.090 1.00 82.44 173 ASP A CA 1
ATOM 1336 C C . ASP A 1 173 ? 6.274 -4.784 0.080 1.00 82.44 173 ASP A C 1
ATOM 1338 O O . ASP A 1 173 ? 5.300 -5.536 0.002 1.00 82.44 173 ASP A O 1
ATOM 1342 N N . TRP A 1 174 ? 7.493 -5.253 0.362 1.00 89.81 174 TRP A N 1
ATOM 1343 C CA . TRP A 1 174 ? 7.759 -6.658 0.673 1.00 89.81 174 TRP A CA 1
ATOM 1344 C C . TRP A 1 174 ? 7.016 -7.110 1.938 1.00 89.81 174 TRP A C 1
ATOM 1346 O O . TRP A 1 174 ? 6.267 -8.083 1.878 1.00 89.81 174 TRP A O 1
ATOM 1356 N N . LEU A 1 175 ? 7.119 -6.361 3.043 1.00 94.75 175 LEU A N 1
ATOM 1357 C CA . LEU A 1 175 ? 6.399 -6.654 4.290 1.00 94.75 175 LEU A CA 1
ATOM 1358 C C . LEU A 1 175 ? 4.878 -6.590 4.109 1.00 94.75 175 LEU A C 1
ATOM 1360 O O . LEU A 1 175 ? 4.165 -7.379 4.718 1.00 94.75 175 LEU A O 1
ATOM 1364 N N . THR A 1 176 ? 4.372 -5.695 3.258 1.00 92.69 176 THR A N 1
ATOM 1365 C CA . THR A 1 176 ? 2.935 -5.599 2.950 1.00 92.69 176 THR A CA 1
ATOM 1366 C C . THR A 1 176 ? 2.447 -6.831 2.191 1.00 92.69 176 THR A C 1
ATOM 1368 O O . THR A 1 176 ? 1.425 -7.416 2.551 1.00 92.69 176 THR A O 1
ATOM 1371 N N . ARG A 1 177 ? 3.199 -7.288 1.180 1.00 86.75 177 ARG A N 1
ATOM 1372 C CA . ARG A 1 177 ? 2.895 -8.540 0.466 1.00 86.75 177 ARG A CA 1
ATOM 1373 C C . ARG A 1 177 ? 2.981 -9.749 1.392 1.00 86.75 177 ARG A C 1
ATOM 1375 O O . ARG A 1 177 ? 2.084 -10.592 1.370 1.00 86.75 177 ARG A O 1
ATOM 1382 N N . LEU A 1 178 ? 4.016 -9.805 2.233 1.00 90.62 178 LEU A N 1
ATOM 1383 C CA . LEU A 1 178 ? 4.171 -10.864 3.222 1.00 90.62 178 LEU A CA 1
ATOM 1384 C C . LEU A 1 178 ? 3.011 -10.854 4.216 1.00 90.62 178 LEU A C 1
ATOM 1386 O O . LEU A 1 178 ? 2.468 -11.911 4.496 1.00 90.62 178 LEU A O 1
ATOM 1390 N N . ARG A 1 179 ? 2.569 -9.684 4.691 1.00 96.38 179 ARG A N 1
ATOM 1391 C CA . ARG A 1 179 ? 1.426 -9.568 5.605 1.00 96.38 179 ARG A CA 1
ATOM 1392 C C . ARG A 1 179 ? 0.148 -10.128 4.998 1.00 96.38 179 ARG A C 1
ATOM 1394 O O . ARG A 1 179 ? -0.562 -10.878 5.666 1.00 96.38 179 ARG A O 1
ATOM 1401 N N . HIS A 1 180 ? -0.113 -9.811 3.734 1.00 88.75 180 HIS A N 1
ATOM 1402 C CA . HIS A 1 180 ? -1.275 -10.329 3.028 1.00 88.75 180 HIS A CA 1
ATOM 1403 C C . HIS A 1 180 ? -1.219 -11.860 2.871 1.00 88.75 180 HIS A C 1
ATOM 1405 O O . HIS A 1 180 ? -2.250 -12.528 2.973 1.00 88.75 180 HIS A O 1
ATOM 1411 N N . ALA A 1 181 ? -0.038 -12.435 2.627 1.00 75.50 181 ALA A N 1
ATOM 1412 C CA . ALA A 1 181 ? 0.135 -13.877 2.434 1.00 75.50 181 ALA A CA 1
ATOM 1413 C C . ALA A 1 181 ? 0.189 -14.665 3.757 1.00 75.50 181 ALA A C 1
ATOM 1415 O O . ALA A 1 181 ? -0.532 -15.648 3.918 1.00 75.50 181 ALA A O 1
ATOM 1416 N N . ASN A 1 182 ? 1.019 -14.220 4.700 1.00 87.00 182 ASN A N 1
ATOM 1417 C CA . ASN A 1 182 ? 1.310 -14.863 5.976 1.00 87.00 182 ASN A CA 1
ATOM 1418 C C . ASN A 1 182 ? 1.427 -13.811 7.105 1.00 87.00 182 ASN A C 1
ATOM 1420 O O . ASN A 1 182 ? 2.512 -13.266 7.351 1.00 87.00 182 ASN A O 1
ATOM 1424 N N . PRO A 1 183 ? 0.313 -13.517 7.805 1.00 93.56 183 PRO A N 1
ATOM 1425 C CA . PRO A 1 183 ? 0.267 -12.477 8.827 1.00 93.56 183 PRO A CA 1
ATOM 1426 C C . PRO A 1 183 ? 1.273 -12.644 9.969 1.00 93.56 183 PRO A C 1
ATOM 1428 O O . PRO A 1 183 ? 1.843 -11.646 10.420 1.00 93.56 183 PRO A O 1
ATOM 1431 N N . ASP A 1 184 ? 1.499 -13.881 10.416 1.00 92.50 184 ASP A N 1
ATOM 1432 C CA . ASP A 1 184 ? 2.384 -14.190 11.540 1.00 92.50 184 ASP A CA 1
ATOM 1433 C C . ASP A 1 184 ? 3.851 -13.987 11.170 1.00 92.50 184 ASP A C 1
ATOM 1435 O O . ASP A 1 184 ? 4.567 -13.262 11.862 1.00 92.50 184 ASP A O 1
ATOM 1439 N N . GLN A 1 185 ? 4.267 -14.519 10.020 1.00 92.31 185 GLN A N 1
ATOM 1440 C CA . GLN A 1 185 ? 5.628 -14.338 9.521 1.00 92.31 185 GLN A CA 1
ATOM 1441 C C . GLN A 1 185 ? 5.940 -12.855 9.273 1.00 92.31 185 GLN A C 1
ATOM 1443 O O . GLN A 1 185 ? 7.034 -12.393 9.588 1.00 92.31 185 GLN A O 1
ATOM 1448 N N . ALA A 1 186 ? 4.982 -12.071 8.767 1.00 95.06 186 ALA A N 1
ATOM 1449 C CA . ALA A 1 186 ? 5.170 -10.630 8.592 1.00 95.06 186 ALA A CA 1
ATOM 1450 C C . ALA A 1 186 ? 5.413 -9.901 9.920 1.00 95.06 186 ALA A C 1
ATOM 1452 O O . ALA A 1 186 ? 6.285 -9.035 9.993 1.00 95.06 186 ALA A O 1
ATOM 1453 N N . ARG A 1 187 ? 4.669 -10.255 10.978 1.00 97.56 187 ARG A N 1
ATOM 1454 C CA . ARG A 1 187 ? 4.874 -9.700 12.324 1.00 97.56 187 ARG A CA 1
ATOM 1455 C C . ARG A 1 187 ? 6.249 -10.077 12.872 1.00 97.56 187 ARG A C 1
ATOM 1457 O O . ARG A 1 187 ? 6.919 -9.224 13.448 1.00 97.56 187 ARG A O 1
ATOM 1464 N N . GLU A 1 188 ? 6.674 -11.323 12.683 1.00 96.19 188 GLU A N 1
ATOM 1465 C CA . GLU A 1 188 ? 8.002 -11.790 13.097 1.00 96.19 188 GLU A CA 1
ATOM 1466 C C . GLU A 1 188 ? 9.116 -11.013 12.386 1.00 96.19 188 GLU A C 1
ATOM 1468 O O . GLU A 1 188 ? 10.003 -10.479 13.049 1.00 96.19 188 GLU A O 1
ATOM 1473 N N . GLN A 1 189 ? 9.028 -10.852 11.061 1.00 95.69 189 GLN A N 1
ATOM 1474 C CA . GLN A 1 189 ? 9.990 -10.069 10.272 1.00 95.69 189 GLN A CA 1
ATOM 1475 C C . GLN A 1 189 ? 9.971 -8.579 10.630 1.00 95.69 189 GLN A C 1
ATOM 1477 O O . GLN A 1 189 ? 11.006 -7.921 10.663 1.00 95.69 189 GLN A O 1
ATOM 1482 N N . LEU A 1 190 ? 8.803 -8.023 10.948 1.00 96.19 190 LEU A N 1
ATOM 1483 C CA . LEU A 1 190 ? 8.712 -6.654 11.440 1.00 96.19 190 LEU A CA 1
ATOM 1484 C C . LEU A 1 190 ? 9.422 -6.494 12.794 1.00 96.19 190 LEU A C 1
ATOM 1486 O O . LEU A 1 190 ? 10.114 -5.498 13.018 1.00 96.19 190 LEU A O 1
ATOM 1490 N N . ALA A 1 191 ? 9.284 -7.469 13.694 1.00 96.06 191 ALA A N 1
ATOM 1491 C CA . ALA A 1 191 ? 9.908 -7.427 15.010 1.00 96.06 191 ALA A CA 1
ATOM 1492 C C . ALA A 1 191 ? 11.445 -7.420 14.943 1.00 96.06 191 ALA A C 1
ATOM 1494 O O . ALA A 1 191 ? 12.070 -6.740 15.759 1.00 96.06 191 ALA A O 1
ATOM 1495 N N . THR A 1 192 ? 12.057 -8.096 13.961 1.00 94.94 192 THR A N 1
ATOM 1496 C CA . THR A 1 192 ? 13.527 -8.141 13.820 1.00 94.94 192 THR A CA 1
ATOM 1497 C C . THR A 1 192 ? 14.133 -6.777 13.479 1.00 94.94 192 THR A C 1
ATOM 1499 O O . THR A 1 192 ? 15.204 -6.438 13.980 1.00 94.94 192 THR A O 1
ATOM 1502 N N . ILE A 1 193 ? 13.436 -5.956 12.687 1.00 94.31 193 ILE A N 1
ATOM 1503 C CA . ILE A 1 193 ? 13.919 -4.631 12.260 1.00 94.31 193 ILE A CA 1
ATOM 1504 C C . ILE A 1 193 ? 13.412 -3.477 13.138 1.00 94.31 193 ILE A C 1
ATOM 1506 O O . ILE A 1 193 ? 13.811 -2.325 12.951 1.00 94.31 193 ILE A O 1
ATOM 1510 N N . TRP A 1 194 ? 12.504 -3.753 14.077 1.00 96.25 194 TRP A N 1
ATOM 1511 C CA . TRP A 1 194 ? 11.764 -2.715 14.794 1.00 96.25 194 TRP A CA 1
ATOM 1512 C C . TRP A 1 194 ? 12.671 -1.783 15.602 1.00 96.25 194 TRP A C 1
ATOM 1514 O O . TRP A 1 194 ? 12.527 -0.565 15.532 1.00 96.25 194 TRP A O 1
ATOM 1524 N N . SER A 1 195 ? 13.630 -2.331 16.351 1.00 94.06 195 SER A N 1
ATOM 1525 C CA . SER A 1 195 ? 14.497 -1.548 17.243 1.00 94.06 195 SER A CA 1
ATOM 1526 C C . SER A 1 195 ? 15.484 -0.642 16.497 1.00 94.06 195 SER A C 1
ATOM 1528 O O . SER A 1 195 ? 15.844 0.419 17.012 1.00 94.06 195 SER A O 1
ATOM 1530 N N . SER A 1 196 ? 15.894 -1.026 15.284 1.00 93.12 196 SER A N 1
ATOM 1531 C CA . SER A 1 196 ? 16.868 -0.298 14.462 1.00 93.12 196 SER A CA 1
ATOM 1532 C C . SER A 1 196 ? 16.225 0.704 13.496 1.00 93.12 196 SER A C 1
ATOM 1534 O O . SER A 1 196 ? 16.871 1.671 13.090 1.00 93.12 196 SER A O 1
ATOM 1536 N N . ALA A 1 197 ? 14.949 0.524 13.142 1.00 94.88 197 ALA A N 1
ATOM 1537 C CA . ALA A 1 197 ? 14.241 1.422 12.235 1.00 94.88 197 ALA A CA 1
ATOM 1538 C C . ALA A 1 197 ? 14.040 2.829 12.846 1.00 94.88 197 ALA A C 1
ATOM 1540 O O . ALA A 1 197 ? 13.697 2.944 14.026 1.00 94.88 197 ALA A O 1
ATOM 1541 N N . PRO A 1 198 ? 14.190 3.925 12.073 1.00 95.81 198 PRO A N 1
ATOM 1542 C CA . PRO A 1 198 ? 13.879 5.275 12.543 1.00 95.81 198 PRO A CA 1
ATOM 1543 C C . PRO A 1 198 ? 12.370 5.456 12.782 1.00 95.81 198 PRO A C 1
ATOM 1545 O O . PRO A 1 198 ? 11.542 4.694 12.288 1.00 95.81 198 PRO A O 1
ATOM 1548 N N . ALA A 1 199 ? 11.999 6.476 13.562 1.00 95.44 199 ALA A N 1
ATOM 1549 C CA . ALA A 1 199 ? 10.633 6.644 14.072 1.00 95.44 199 ALA A CA 1
ATOM 1550 C C . ALA A 1 199 ? 9.558 6.761 12.974 1.00 95.44 199 ALA A C 1
ATOM 1552 O O . ALA A 1 199 ? 8.480 6.190 13.120 1.00 95.44 199 ALA A O 1
ATOM 1553 N N . ASN A 1 200 ? 9.855 7.467 11.881 1.00 93.69 200 ASN A N 1
ATOM 1554 C CA . ASN A 1 200 ? 8.971 7.581 10.719 1.00 93.69 200 ASN A CA 1
ATOM 1555 C C . ASN A 1 200 ? 8.761 6.219 10.033 1.00 93.69 200 ASN A C 1
ATOM 1557 O O . ASN A 1 200 ? 7.629 5.843 9.758 1.00 93.69 200 ASN A O 1
ATOM 1561 N N . HIS A 1 201 ? 9.822 5.427 9.848 1.00 96.69 201 HIS A N 1
ATOM 1562 C CA . HIS A 1 201 ? 9.699 4.093 9.253 1.00 96.69 201 HIS A CA 1
ATOM 1563 C C . HIS A 1 201 ? 8.925 3.136 10.162 1.00 96.69 201 HIS A C 1
ATOM 1565 O O . HIS A 1 201 ? 8.125 2.350 9.672 1.00 96.69 201 HIS A O 1
ATOM 1571 N N . ARG A 1 202 ? 9.108 3.213 11.488 1.00 98.19 202 ARG A N 1
ATOM 1572 C CA . ARG A 1 202 ? 8.306 2.420 12.436 1.00 98.19 202 ARG A CA 1
ATOM 1573 C C . ARG A 1 202 ? 6.820 2.746 12.344 1.00 98.19 202 ARG A C 1
ATOM 1575 O O . ARG A 1 202 ? 6.006 1.830 12.374 1.00 98.19 202 ARG A O 1
ATOM 1582 N N . GLN A 1 203 ? 6.469 4.025 12.197 1.00 97.06 203 GLN A N 1
ATOM 1583 C CA . GLN A 1 203 ? 5.083 4.452 11.985 1.00 97.06 203 GLN A CA 1
ATOM 1584 C C . GLN A 1 203 ? 4.505 3.864 10.689 1.00 97.06 203 GLN A C 1
ATOM 1586 O O . GLN A 1 203 ? 3.378 3.373 10.675 1.00 97.06 203 GLN A O 1
ATOM 1591 N N . ASP A 1 204 ? 5.284 3.866 9.610 1.00 96.00 204 ASP A N 1
ATOM 1592 C CA . ASP A 1 204 ? 4.877 3.245 8.353 1.00 96.00 204 ASP A CA 1
ATOM 1593 C C . ASP A 1 204 ? 4.742 1.725 8.472 1.00 96.00 204 ASP A C 1
ATOM 1595 O O . ASP A 1 204 ? 3.761 1.157 7.997 1.00 96.00 204 ASP A O 1
ATOM 1599 N N . TYR A 1 205 ? 5.686 1.051 9.125 1.00 98.00 205 TYR A N 1
ATOM 1600 C CA . TYR A 1 205 ? 5.659 -0.401 9.228 1.00 98.00 205 TYR A CA 1
ATOM 1601 C C . TYR A 1 205 ? 4.566 -0.921 10.161 1.00 98.00 205 TYR A C 1
ATOM 1603 O O . TYR A 1 205 ? 3.908 -1.900 9.825 1.00 98.00 205 TYR A O 1
ATOM 1611 N N . ILE A 1 206 ? 4.312 -0.274 11.304 1.00 98.19 206 ILE A N 1
ATOM 1612 C CA . ILE A 1 206 ? 3.225 -0.706 12.198 1.00 98.19 206 ILE A CA 1
ATOM 1613 C C . ILE A 1 206 ? 1.862 -0.598 11.514 1.00 98.19 206 ILE A C 1
ATOM 1615 O O . ILE A 1 206 ? 0.988 -1.421 11.769 1.00 98.19 206 ILE A O 1
ATOM 1619 N N . SER A 1 207 ? 1.698 0.357 10.590 1.00 97.12 207 SER A N 1
ATOM 1620 C CA . SER A 1 207 ? 0.464 0.495 9.812 1.00 97.12 207 SER A CA 1
ATOM 1621 C C . SER A 1 207 ? 0.169 -0.721 8.923 1.00 97.12 207 SER A C 1
ATOM 1623 O O . SER A 1 207 ? -0.998 -0.987 8.647 1.00 97.12 207 SER A O 1
ATOM 1625 N N . ILE A 1 208 ? 1.188 -1.512 8.554 1.00 97.81 208 ILE A N 1
ATOM 1626 C CA . ILE A 1 208 ? 1.031 -2.735 7.749 1.00 97.81 208 ILE A CA 1
ATOM 1627 C C . ILE A 1 208 ? 0.178 -3.774 8.486 1.00 97.81 208 ILE A C 1
ATOM 1629 O O . ILE A 1 208 ? -0.628 -4.458 7.861 1.00 97.81 208 ILE A O 1
ATOM 1633 N N . LEU A 1 209 ? 0.282 -3.853 9.819 1.00 98.06 209 LEU A N 1
ATOM 1634 C CA . LEU A 1 209 ? -0.482 -4.812 10.629 1.00 98.06 209 LEU A CA 1
ATOM 1635 C C . LEU A 1 209 ? -2.003 -4.593 10.554 1.00 98.06 209 LEU A C 1
ATOM 1637 O O . LEU A 1 209 ? -2.764 -5.474 10.946 1.00 98.06 209 LEU A O 1
ATOM 1641 N N . ALA A 1 210 ? -2.457 -3.443 10.037 1.00 97.62 210 ALA A N 1
ATOM 1642 C CA . ALA A 1 210 ? -3.866 -3.171 9.775 1.00 97.62 210 ALA A CA 1
ATOM 1643 C C . ALA A 1 210 ? -4.510 -4.181 8.814 1.00 97.62 210 ALA A C 1
ATOM 1645 O O . ALA A 1 210 ? -5.709 -4.448 8.962 1.00 97.62 210 ALA A O 1
ATOM 1646 N N . ASP A 1 211 ? -3.742 -4.688 7.841 1.00 95.12 211 ASP A N 1
ATOM 1647 C CA . ASP A 1 211 ? -4.174 -5.759 6.947 1.00 95.12 211 ASP A CA 1
ATOM 1648 C C . ASP A 1 211 ? -4.186 -7.083 7.715 1.00 95.12 211 ASP A C 1
ATOM 1650 O O . ASP A 1 211 ? -3.238 -7.392 8.436 1.00 95.12 211 ASP A O 1
ATOM 1654 N N . LYS A 1 212 ? -5.276 -7.847 7.604 1.00 94.94 212 LYS A N 1
ATOM 1655 C CA . LYS A 1 212 ? -5.481 -9.119 8.323 1.00 94.94 212 LYS A CA 1
ATOM 1656 C C . LYS A 1 212 ? -5.103 -9.075 9.815 1.00 94.94 212 LYS A C 1
ATOM 1658 O O . LYS A 1 212 ? -4.479 -10.002 10.317 1.00 94.94 212 LYS A O 1
ATOM 1663 N N . LEU A 1 213 ? -5.443 -7.989 10.515 1.00 97.69 213 LEU A N 1
ATOM 1664 C CA . LEU A 1 213 ? -5.182 -7.816 11.950 1.00 97.69 213 LEU A CA 1
ATOM 1665 C C . LEU A 1 213 ? -5.786 -8.962 12.783 1.00 97.69 213 LEU A C 1
ATOM 1667 O O . LEU A 1 213 ? -6.964 -9.279 12.627 1.00 97.69 213 LEU A O 1
ATOM 1671 N N . THR A 1 214 ? -4.996 -9.552 13.683 1.00 95.25 214 THR A N 1
ATOM 1672 C CA . THR A 1 214 ? -5.405 -10.678 14.540 1.00 95.25 214 THR A CA 1
ATOM 1673 C C . THR A 1 214 ? -4.976 -10.484 15.997 1.00 95.25 214 THR A C 1
ATOM 1675 O O . THR A 1 214 ? -4.120 -9.655 16.308 1.00 95.25 214 THR A O 1
ATOM 1678 N N . ALA A 1 215 ? -5.521 -11.301 16.904 1.00 96.50 215 ALA A N 1
ATOM 1679 C CA . ALA A 1 215 ? -5.126 -11.309 18.316 1.00 96.50 215 ALA A CA 1
ATOM 1680 C C . ALA A 1 215 ? -3.627 -11.609 18.529 1.00 96.50 215 ALA A C 1
ATOM 1682 O O . ALA A 1 215 ? -3.030 -11.114 19.484 1.00 96.50 215 ALA A O 1
ATOM 1683 N N . ALA A 1 216 ? -2.985 -12.353 17.620 1.00 97.06 216 ALA A N 1
ATOM 1684 C CA . ALA A 1 216 ? -1.554 -12.651 17.696 1.00 97.06 216 ALA A CA 1
ATOM 1685 C C . ALA A 1 216 ? -0.667 -11.399 17.527 1.00 97.06 216 ALA A C 1
ATOM 1687 O O . ALA A 1 216 ? 0.498 -11.404 17.924 1.00 97.06 216 ALA A O 1
ATOM 1688 N N . ASP A 1 217 ? -1.212 -10.301 16.994 1.00 98.00 217 ASP A N 1
ATOM 1689 C CA . ASP A 1 217 ? -0.504 -9.026 16.854 1.00 98.00 217 ASP A CA 1
ATOM 1690 C C . ASP A 1 217 ? -0.496 -8.200 18.155 1.00 98.00 217 ASP A C 1
ATOM 1692 O O . ASP A 1 217 ? 0.327 -7.293 18.318 1.00 98.00 217 ASP A O 1
ATOM 1696 N N . GLN A 1 218 ? -1.364 -8.530 19.118 1.00 97.56 218 GLN A N 1
ATOM 1697 C CA . GLN A 1 218 ? -1.536 -7.778 20.363 1.00 97.56 218 GLN A CA 1
ATOM 1698 C C . GLN A 1 218 ? -0.250 -7.626 21.193 1.00 97.56 218 GLN A C 1
ATOM 1700 O O . GLN A 1 218 ? -0.002 -6.508 21.657 1.00 97.56 218 GLN A O 1
ATOM 1705 N N . PRO A 1 219 ? 0.600 -8.658 21.390 1.00 97.62 219 PRO A N 1
ATOM 1706 C CA . PRO A 1 219 ? 1.838 -8.499 22.154 1.00 97.62 219 PRO A CA 1
ATOM 1707 C C . PRO A 1 219 ? 2.786 -7.469 21.529 1.00 97.62 219 PRO A C 1
ATOM 1709 O O . PRO A 1 219 ? 3.332 -6.619 22.235 1.00 97.62 219 PRO A O 1
ATOM 1712 N N . PHE A 1 220 ? 2.925 -7.492 20.199 1.00 98.25 220 PHE A N 1
ATOM 1713 C CA . PHE A 1 220 ? 3.758 -6.543 19.463 1.00 98.25 220 PHE A CA 1
ATOM 1714 C C . PHE A 1 220 ? 3.213 -5.112 19.578 1.00 98.25 220 PHE A C 1
ATOM 1716 O O . PHE A 1 220 ? 3.949 -4.190 19.933 1.00 98.25 220 PHE A O 1
ATOM 1723 N N . LEU A 1 221 ? 1.909 -4.920 19.354 1.00 98.31 221 LEU A N 1
ATOM 1724 C CA . LEU A 1 221 ? 1.270 -3.603 19.451 1.00 98.31 221 LEU A CA 1
ATOM 1725 C C . LEU A 1 221 ? 1.315 -3.038 20.880 1.00 98.31 221 LEU A C 1
ATOM 1727 O O . LEU A 1 221 ? 1.563 -1.849 21.073 1.00 98.31 221 LEU A O 1
ATOM 1731 N N . THR A 1 222 ? 1.144 -3.891 21.892 1.00 97.38 222 THR A N 1
ATOM 1732 C CA . THR A 1 222 ? 1.244 -3.498 23.307 1.00 97.38 222 THR A CA 1
ATOM 1733 C C . THR A 1 222 ? 2.662 -3.042 23.650 1.00 97.38 222 THR A C 1
ATOM 1735 O O . THR A 1 222 ? 2.840 -2.047 24.352 1.00 97.38 222 THR A O 1
ATOM 1738 N N . ALA A 1 223 ? 3.690 -3.717 23.125 1.00 97.38 223 ALA A N 1
ATOM 1739 C CA . ALA A 1 223 ? 5.071 -3.267 23.271 1.00 97.38 223 ALA A CA 1
ATOM 1740 C C . ALA A 1 223 ? 5.310 -1.916 22.569 1.00 97.38 223 ALA A C 1
ATOM 1742 O O . ALA A 1 223 ? 5.982 -1.045 23.127 1.00 97.38 223 ALA A O 1
ATOM 1743 N N . ALA A 1 224 ? 4.707 -1.700 21.395 1.00 97.56 224 ALA A N 1
ATOM 1744 C CA . ALA A 1 224 ? 4.813 -0.451 20.641 1.00 97.56 224 ALA A CA 1
ATOM 1745 C C . ALA A 1 224 ? 4.180 0.769 21.348 1.00 97.56 224 ALA A C 1
ATOM 1747 O O . ALA A 1 224 ? 4.583 1.900 21.078 1.00 97.56 224 ALA A O 1
ATOM 1748 N N . LEU A 1 225 ? 3.277 0.579 22.322 1.00 96.00 225 LEU A N 1
ATOM 1749 C CA . LEU A 1 225 ? 2.791 1.671 23.186 1.00 96.00 225 LEU A CA 1
ATOM 1750 C C . LEU A 1 225 ? 3.896 2.305 24.049 1.00 96.00 225 LEU A C 1
ATOM 1752 O O . LEU A 1 225 ? 3.726 3.418 24.546 1.00 96.00 225 LEU A O 1
ATOM 1756 N N . LYS A 1 226 ? 5.038 1.627 24.221 1.00 95.62 226 LYS A N 1
ATOM 1757 C CA . LYS A 1 226 ? 6.210 2.145 24.945 1.00 95.62 226 LYS A CA 1
ATOM 1758 C C . LYS A 1 226 ? 7.207 2.868 24.030 1.00 95.62 226 LYS A C 1
ATOM 1760 O O . LYS A 1 226 ? 8.276 3.263 24.489 1.00 95.62 226 LYS A O 1
ATOM 1765 N N . ASP A 1 227 ? 6.890 3.039 22.744 1.00 97.56 227 ASP A N 1
ATOM 1766 C CA . ASP A 1 227 ? 7.772 3.723 21.798 1.00 97.56 227 ASP A CA 1
ATOM 1767 C C . ASP A 1 227 ? 7.965 5.206 22.171 1.00 97.56 227 ASP A C 1
ATOM 1769 O O . ASP A 1 227 ? 7.057 5.895 22.645 1.00 97.56 227 ASP A O 1
ATOM 1773 N N . ARG A 1 228 ? 9.169 5.730 21.918 1.00 95.94 228 ARG A N 1
ATOM 1774 C CA . ARG A 1 228 ? 9.498 7.148 22.129 1.00 95.94 228 ARG A CA 1
ATOM 1775 C C . ARG A 1 228 ? 8.695 8.095 21.229 1.00 95.94 228 ARG A C 1
ATOM 1777 O O . ARG A 1 228 ? 8.483 9.247 21.593 1.00 95.94 228 ARG A O 1
ATOM 1784 N N . SER A 1 229 ? 8.271 7.637 20.051 1.00 97.25 229 SER A N 1
ATOM 1785 C CA . SER A 1 229 ? 7.517 8.433 19.083 1.00 97.25 229 SER A CA 1
ATOM 1786 C C . SER A 1 229 ? 6.032 8.458 19.427 1.00 97.25 229 SER A C 1
ATOM 1788 O O . SER A 1 229 ? 5.380 7.415 19.489 1.00 97.25 229 SER A O 1
ATOM 1790 N N . LYS A 1 230 ? 5.467 9.662 19.578 1.00 95.62 230 LYS A N 1
ATOM 1791 C CA . LYS A 1 230 ? 4.023 9.845 19.792 1.00 95.62 230 LYS A CA 1
ATOM 1792 C C . LYS A 1 230 ? 3.200 9.217 18.659 1.00 95.62 230 LYS A C 1
ATOM 1794 O O . LYS A 1 230 ? 2.270 8.472 18.938 1.00 95.62 230 LYS A O 1
ATOM 1799 N N . ALA A 1 231 ? 3.607 9.428 17.407 1.00 95.69 231 ALA A N 1
ATOM 1800 C CA . ALA A 1 231 ? 2.894 8.919 16.235 1.00 95.69 231 ALA A CA 1
ATOM 1801 C C . ALA A 1 231 ? 2.889 7.379 16.149 1.00 95.69 231 ALA A C 1
ATOM 1803 O O . ALA A 1 231 ? 1.911 6.777 15.702 1.00 95.69 231 ALA A O 1
ATOM 1804 N N . VAL A 1 232 ? 3.961 6.724 16.613 1.00 97.69 232 VAL A N 1
ATOM 1805 C CA . VAL A 1 232 ? 4.017 5.254 16.694 1.00 97.69 232 VAL A CA 1
ATOM 1806 C C . VAL A 1 232 ? 3.067 4.745 17.777 1.00 97.69 232 VAL A C 1
ATOM 1808 O O . VAL A 1 232 ? 2.296 3.826 17.512 1.00 97.69 232 VAL A O 1
ATOM 1811 N N . LYS A 1 233 ? 3.058 5.378 18.958 1.00 96.50 233 LYS A N 1
ATOM 1812 C CA . LYS A 1 233 ? 2.129 5.034 20.048 1.00 96.50 233 LYS A CA 1
ATOM 1813 C C . LYS A 1 233 ? 0.667 5.203 19.639 1.00 96.50 233 LYS A C 1
ATOM 1815 O O . LYS A 1 233 ? -0.135 4.312 19.890 1.00 96.50 233 LYS A O 1
ATOM 1820 N N . GLU A 1 234 ? 0.334 6.302 18.965 1.00 95.19 234 GLU A N 1
ATOM 1821 C CA . GLU A 1 234 ? -1.013 6.555 18.435 1.00 95.19 234 GLU A CA 1
ATOM 1822 C C . GLU A 1 234 ? -1.421 5.491 17.401 1.00 95.19 234 GLU A C 1
ATOM 1824 O O . GLU A 1 234 ? -2.544 4.987 17.435 1.00 95.19 234 GLU A O 1
ATOM 1829 N N . SER A 1 235 ? -0.500 5.091 16.515 1.00 97.06 235 SER A N 1
ATOM 1830 C CA . SER A 1 235 ? -0.754 4.034 15.524 1.00 97.06 235 SER A CA 1
ATOM 1831 C C . SER A 1 235 ? -0.969 2.668 16.186 1.00 97.06 235 SER A C 1
ATOM 1833 O O . SER A 1 235 ? -1.902 1.951 15.825 1.00 97.06 235 SER A O 1
ATOM 1835 N N . ALA A 1 236 ? -0.152 2.327 17.187 1.00 97.69 236 ALA A N 1
ATOM 1836 C CA . ALA A 1 236 ? -0.297 1.103 17.970 1.00 97.69 236 ALA A CA 1
ATOM 1837 C C . ALA A 1 236 ? -1.635 1.064 18.720 1.00 97.69 236 ALA A C 1
ATOM 1839 O O . ALA A 1 236 ? -2.358 0.072 18.642 1.00 97.69 236 ALA A O 1
ATOM 1840 N N . HIS A 1 237 ? -1.990 2.160 19.397 1.00 95.69 237 HIS A N 1
ATOM 1841 C CA . HIS A 1 237 ? -3.245 2.286 20.131 1.00 95.69 237 HIS A CA 1
ATOM 1842 C C . HIS A 1 237 ? -4.460 2.123 19.209 1.00 95.69 237 HIS A C 1
ATOM 1844 O O . HIS A 1 237 ? -5.341 1.321 19.499 1.00 95.69 237 HIS A O 1
ATOM 1850 N N . ARG A 1 238 ? -4.465 2.784 18.042 1.00 95.56 238 ARG A N 1
ATOM 1851 C CA . ARG A 1 238 ? -5.544 2.652 17.048 1.00 95.56 238 ARG A CA 1
ATOM 1852 C C . ARG A 1 238 ? -5.738 1.211 16.569 1.00 95.56 238 ARG A C 1
ATOM 1854 O O . ARG A 1 238 ? -6.863 0.794 16.316 1.00 95.56 238 ARG A O 1
ATOM 1861 N N . LEU A 1 239 ? -4.654 0.453 16.407 1.00 97.88 239 LEU A N 1
ATOM 1862 C CA . LEU A 1 239 ? -4.740 -0.957 16.026 1.00 97.88 239 LEU A CA 1
ATOM 1863 C C . LEU A 1 239 ? -5.224 -1.831 17.186 1.00 97.88 239 LEU A C 1
ATOM 1865 O O . LEU A 1 239 ? -6.050 -2.708 16.961 1.00 97.88 239 LEU A O 1
ATOM 1869 N N . LEU A 1 240 ? -4.788 -1.565 18.420 1.00 97.12 240 LEU A N 1
ATOM 1870 C CA . LEU A 1 240 ? -5.308 -2.257 19.603 1.00 97.12 240 LEU A CA 1
ATOM 1871 C C . LEU A 1 240 ? -6.814 -2.025 19.775 1.00 97.12 240 LEU A C 1
ATOM 1873 O O . LEU A 1 240 ? -7.532 -2.985 20.018 1.00 97.12 240 LEU A O 1
ATOM 1877 N N . MET A 1 241 ? -7.317 -0.813 19.528 1.00 95.19 241 MET A N 1
ATOM 1878 C CA . MET A 1 241 ? -8.758 -0.515 19.573 1.00 95.19 241 MET A CA 1
ATOM 1879 C C . MET A 1 241 ? -9.602 -1.320 18.567 1.00 95.19 241 MET A C 1
ATOM 1881 O O . MET A 1 241 ? -10.815 -1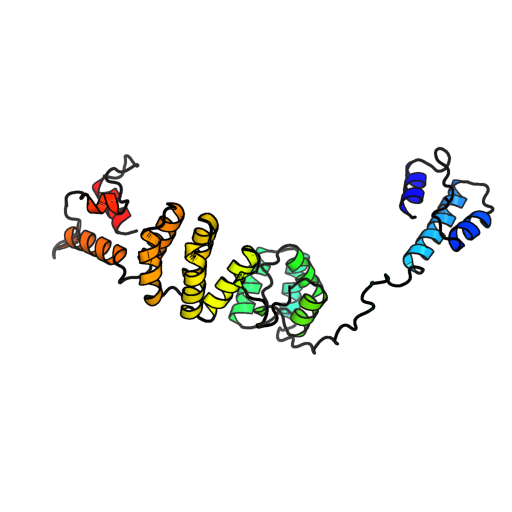.419 18.713 1.00 95.19 241 MET A O 1
ATOM 1885 N N . ARG A 1 242 ? -8.977 -1.955 17.565 1.00 96.06 242 ARG A N 1
ATOM 1886 C CA . ARG A 1 242 ? -9.640 -2.869 16.616 1.00 96.06 242 ARG A CA 1
ATOM 1887 C C . ARG A 1 242 ? -9.625 -4.335 17.069 1.00 96.06 242 ARG A C 1
ATOM 1889 O O . ARG A 1 242 ? -10.181 -5.182 16.374 1.00 96.06 242 ARG A O 1
ATOM 1896 N N . LEU A 1 243 ? -8.974 -4.643 18.191 1.00 96.56 243 LEU A N 1
ATOM 1897 C CA . LEU A 1 243 ? -8.879 -5.976 18.784 1.00 96.56 243 LEU A CA 1
ATOM 1898 C C . LEU A 1 243 ? -9.756 -6.039 20.049 1.00 96.56 243 LEU A C 1
ATOM 1900 O O . LEU A 1 243 ? -9.384 -5.425 21.053 1.00 96.56 243 LEU A O 1
ATOM 1904 N N . PRO A 1 244 ? -10.882 -6.784 20.032 1.00 93.00 244 PRO A N 1
ATOM 1905 C CA . PRO A 1 244 ? -11.862 -6.797 21.125 1.00 93.00 244 PRO A CA 1
ATOM 1906 C C . PRO A 1 244 ? -11.284 -7.150 22.500 1.00 93.00 244 PRO A C 1
ATOM 1908 O O . PRO A 1 244 ? -11.668 -6.562 23.508 1.00 93.00 244 PRO A O 1
ATOM 1911 N N . ASP A 1 245 ? -10.324 -8.071 22.541 1.00 93.25 245 ASP A N 1
ATOM 1912 C CA . ASP A 1 245 ? -9.720 -8.568 23.784 1.00 93.25 245 ASP A CA 1
ATOM 1913 C C . ASP A 1 245 ? -8.458 -7.790 24.197 1.00 93.25 245 ASP A C 1
ATOM 1915 O O . ASP A 1 245 ? -7.744 -8.167 25.131 1.00 93.25 245 ASP A O 1
ATOM 1919 N N . SER A 1 246 ? -8.154 -6.685 23.509 1.00 95.81 246 SER A N 1
ATOM 1920 C CA . SER A 1 246 ? -7.020 -5.843 23.873 1.00 95.81 246 SER A CA 1
ATOM 1921 C C . SER A 1 246 ? -7.280 -5.069 25.165 1.00 95.81 246 SER A C 1
ATOM 1923 O O . SER A 1 246 ? -8.406 -4.672 25.462 1.00 95.81 246 SER A O 1
ATOM 1925 N N . ALA A 1 247 ? -6.216 -4.803 25.929 1.00 93.25 247 ALA A N 1
ATOM 1926 C CA . ALA A 1 247 ? -6.329 -4.059 27.183 1.00 93.25 247 ALA A CA 1
ATOM 1927 C C . ALA A 1 247 ? -6.999 -2.675 27.019 1.00 93.25 247 ALA A C 1
ATOM 1929 O O . ALA A 1 247 ? -7.866 -2.367 27.836 1.00 93.25 247 ALA A O 1
ATOM 1930 N N . PRO A 1 248 ? -6.694 -1.864 25.978 1.00 93.06 248 PRO A N 1
ATOM 1931 C CA . PRO A 1 248 ? -7.420 -0.616 25.738 1.00 93.06 248 PRO A CA 1
ATOM 1932 C C . PRO A 1 248 ? -8.928 -0.818 25.544 1.00 93.06 248 PRO A C 1
ATOM 1934 O O . PRO A 1 248 ? -9.715 -0.141 26.198 1.00 93.06 248 PRO A O 1
ATOM 1937 N N . VAL A 1 249 ? -9.346 -1.796 24.730 1.00 94.75 249 VAL A N 1
ATOM 1938 C CA . VAL A 1 249 ? -10.777 -2.059 24.497 1.00 94.75 249 VAL A CA 1
ATOM 1939 C C . VAL A 1 249 ? -11.465 -2.545 25.767 1.00 94.75 249 VAL A C 1
ATOM 1941 O O . VAL A 1 249 ? -12.538 -2.056 26.109 1.00 94.75 249 VAL A O 1
ATOM 1944 N N . GLN A 1 250 ? -10.842 -3.459 26.513 1.00 94.94 250 GLN A N 1
ATOM 1945 C CA . GLN A 1 250 ? -11.398 -3.940 27.780 1.00 94.94 250 GLN A CA 1
ATOM 1946 C C . GLN A 1 250 ? -11.546 -2.811 28.807 1.00 94.94 250 GLN A C 1
ATOM 1948 O O . GLN A 1 250 ? -12.534 -2.781 29.539 1.00 94.94 250 GLN A O 1
ATOM 1953 N N . GLN A 1 251 ? -10.619 -1.849 28.820 1.00 94.06 251 GLN A N 1
ATOM 1954 C CA . GLN A 1 251 ? -10.714 -0.674 29.681 1.00 94.06 251 GLN A CA 1
ATOM 1955 C C . GLN A 1 251 ? -11.864 0.256 29.262 1.00 94.06 251 GLN A C 1
ATOM 1957 O O . GLN A 1 251 ? -12.642 0.677 30.116 1.00 94.06 251 GLN A O 1
ATOM 1962 N N . HIS A 1 252 ? -12.026 0.526 27.962 1.00 93.38 252 HIS A N 1
ATOM 1963 C CA . HIS A 1 252 ? -13.167 1.297 27.450 1.00 93.38 252 HIS A CA 1
ATOM 1964 C C . HIS A 1 252 ? -14.500 0.613 27.779 1.00 93.38 252 HIS A C 1
ATOM 1966 O O . HIS A 1 252 ? -15.433 1.258 28.256 1.00 93.38 252 HIS A O 1
ATOM 1972 N N . LEU A 1 253 ? -14.580 -0.712 27.616 1.00 92.81 253 LEU A N 1
ATOM 1973 C CA . LEU A 1 253 ? -15.756 -1.495 27.997 1.00 92.81 253 LEU A CA 1
ATOM 1974 C C . LEU A 1 253 ? -16.029 -1.446 29.505 1.00 92.81 253 LEU A C 1
ATOM 1976 O O . LEU A 1 253 ? -17.193 -1.411 29.900 1.00 92.81 253 LEU A O 1
ATOM 1980 N N . ALA A 1 254 ? -14.996 -1.440 30.351 1.00 92.88 254 ALA A N 1
ATOM 1981 C CA . ALA A 1 254 ? -15.159 -1.276 31.794 1.00 92.88 254 ALA A CA 1
ATOM 1982 C C . ALA A 1 254 ? -15.768 0.094 32.129 1.00 92.88 254 ALA A C 1
ATOM 1984 O O . ALA A 1 254 ? -16.779 0.149 32.828 1.00 92.88 254 ALA A O 1
ATOM 1985 N N . TRP A 1 255 ? -15.248 1.177 31.542 1.00 92.88 255 TRP A N 1
ATOM 1986 C CA . TRP A 1 255 ? -15.819 2.515 31.726 1.00 92.88 255 TRP A CA 1
ATOM 1987 C C . TRP A 1 255 ? -17.259 2.619 31.225 1.00 92.88 255 TRP A C 1
ATOM 1989 O O . TRP A 1 255 ? -18.085 3.235 31.899 1.00 92.88 255 TRP A O 1
ATOM 1999 N N . LEU A 1 256 ? -17.582 1.996 30.086 1.00 90.75 256 LEU A N 1
ATOM 2000 C CA . LEU A 1 256 ? -18.957 1.929 29.584 1.00 90.75 256 LEU A 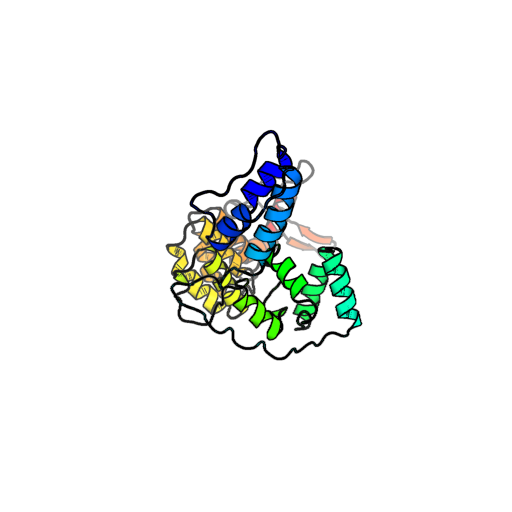CA 1
ATOM 2001 C C . LEU A 1 256 ? -19.871 1.163 30.536 1.00 90.75 256 LEU A C 1
ATOM 2003 O O . LEU A 1 256 ? -20.983 1.610 30.773 1.00 90.75 256 LEU A O 1
ATOM 2007 N N . ARG A 1 257 ? -19.425 0.041 31.111 1.00 89.44 257 ARG A N 1
ATOM 2008 C CA . ARG A 1 257 ? -20.227 -0.753 32.061 1.00 89.44 257 ARG A CA 1
ATOM 2009 C C . ARG A 1 257 ? -20.525 -0.008 33.359 1.00 89.44 257 ARG A C 1
ATOM 2011 O O . ARG A 1 257 ? -21.597 -0.194 33.917 1.00 89.44 257 ARG A O 1
ATOM 2018 N N . GLU A 1 258 ? -19.609 0.834 33.827 1.00 88.94 258 GLU A N 1
ATOM 2019 C CA . GLU A 1 258 ? -19.843 1.711 34.986 1.00 88.94 258 GLU A CA 1
ATOM 2020 C C . GLU A 1 258 ? -20.887 2.795 34.696 1.00 88.94 258 GLU A C 1
ATOM 2022 O O . GLU A 1 258 ? -21.567 3.266 35.604 1.00 88.94 258 GLU A O 1
ATOM 2027 N N . ARG A 1 259 ? -20.995 3.200 33.427 1.00 88.06 259 ARG A N 1
ATOM 2028 C CA . ARG A 1 259 ? -21.789 4.351 32.997 1.00 88.06 259 ARG A CA 1
ATOM 2029 C C . ARG A 1 259 ? -23.066 3.977 32.263 1.00 88.06 259 ARG A C 1
ATOM 2031 O O . ARG A 1 259 ? -23.889 4.845 32.047 1.00 88.06 259 ARG A O 1
ATOM 2038 N N . LEU A 1 260 ? -23.264 2.728 31.861 1.00 88.12 260 LEU A N 1
ATOM 2039 C CA . LEU A 1 260 ? -24.469 2.277 31.169 1.00 88.12 260 LEU A CA 1
ATOM 2040 C C . LEU A 1 260 ? -25.255 1.335 32.069 1.00 88.12 260 LEU A C 1
ATOM 2042 O O . LEU A 1 260 ? -24.822 0.219 32.350 1.00 88.12 260 LEU A O 1
ATOM 2046 N N . ALA A 1 261 ? -26.447 1.769 32.466 1.00 87.44 261 ALA A N 1
ATOM 2047 C CA . ALA A 1 261 ? -27.391 0.950 33.211 1.00 87.44 261 ALA A CA 1
ATOM 2048 C C . ALA A 1 261 ? -28.676 0.754 32.412 1.00 87.44 261 ALA A C 1
ATOM 2050 O O . ALA A 1 261 ? -29.220 1.695 31.837 1.00 87.44 261 ALA A O 1
ATOM 2051 N N . TRP A 1 262 ? -29.177 -0.476 32.395 1.00 87.38 262 TRP A N 1
ATOM 2052 C CA . TRP A 1 262 ? -30.501 -0.773 31.865 1.00 87.38 262 TRP A CA 1
ATOM 2053 C C . TRP A 1 262 ? -31.571 -0.500 32.928 1.00 87.38 262 TRP A C 1
ATOM 2055 O O . TRP A 1 262 ? -31.442 -0.950 34.067 1.00 87.38 262 TRP A O 1
ATOM 2065 N N . GLN A 1 263 ? -32.638 0.204 32.548 1.00 87.00 263 GLN A N 1
ATOM 2066 C CA . GLN A 1 263 ? -33.834 0.412 33.365 1.00 87.00 263 GLN A CA 1
ATOM 2067 C C . GLN A 1 263 ? -35.081 -0.040 32.602 1.00 87.00 263 GLN A C 1
ATOM 2069 O O . GLN A 1 263 ? -35.338 0.444 31.502 1.00 87.00 263 GLN A O 1
ATOM 2074 N N . ASP A 1 264 ? -35.910 -0.892 33.207 1.00 86.19 264 ASP A N 1
ATOM 2075 C CA . ASP A 1 264 ? -37.066 -1.514 32.535 1.00 86.19 264 ASP A CA 1
ATOM 2076 C C . ASP A 1 264 ? -38.063 -0.515 31.927 1.00 86.19 264 ASP A C 1
ATOM 2078 O O . ASP A 1 264 ? -38.669 -0.797 30.897 1.00 86.19 264 ASP A O 1
ATOM 2082 N N . ALA A 1 265 ? -38.219 0.667 32.530 1.00 89.00 265 ALA A N 1
ATOM 2083 C CA . ALA A 1 265 ? -39.137 1.696 32.041 1.00 89.00 265 ALA A CA 1
ATOM 2084 C C . ALA A 1 265 ? -38.559 2.559 30.903 1.00 89.00 265 ALA A C 1
ATOM 2086 O O . ALA A 1 265 ? -39.320 3.068 30.085 1.00 89.00 265 ALA A O 1
ATOM 2087 N N . ASN A 1 266 ? -37.233 2.740 30.856 1.00 85.31 266 ASN A N 1
ATOM 2088 C CA . ASN A 1 266 ? -36.584 3.785 30.049 1.00 85.31 266 ASN A CA 1
ATOM 2089 C C . ASN A 1 266 ? -35.456 3.266 29.136 1.00 85.31 266 ASN A C 1
ATOM 2091 O O . ASN A 1 266 ? -34.853 4.050 28.406 1.00 85.31 266 ASN A O 1
ATOM 2095 N N . GLY A 1 267 ? -35.157 1.966 29.170 1.00 90.44 267 GLY A N 1
ATOM 2096 C CA . GLY A 1 267 ? -34.061 1.355 28.425 1.00 90.44 267 GLY A CA 1
ATOM 2097 C C . GLY A 1 267 ? -32.678 1.693 28.990 1.00 90.44 267 GLY A C 1
ATOM 2098 O O . GLY A 1 267 ? -32.503 1.842 30.199 1.00 90.44 267 GLY A O 1
ATOM 2099 N N . TRP A 1 268 ? -31.674 1.780 28.113 1.00 85.62 268 TRP A N 1
ATOM 2100 C CA . TRP A 1 268 ? -30.306 2.147 28.491 1.00 85.62 268 TRP A CA 1
ATOM 2101 C C . TRP A 1 268 ? -30.221 3.614 28.914 1.00 85.62 268 TRP A C 1
ATOM 2103 O O . TRP A 1 268 ? -30.603 4.507 28.159 1.00 85.62 268 TRP A O 1
ATOM 2113 N N . GLN A 1 269 ? -29.658 3.858 30.092 1.00 85.31 269 GLN A N 1
ATOM 2114 C CA . GLN A 1 269 ? -29.343 5.188 30.597 1.00 85.31 269 GLN A CA 1
ATOM 2115 C C . GLN A 1 269 ? -27.849 5.340 30.840 1.00 85.31 269 GLN A C 1
ATOM 2117 O O . GLN A 1 269 ? -27.181 4.407 31.292 1.00 85.31 269 GLN A O 1
ATOM 2122 N N . TYR A 1 270 ? -27.355 6.546 30.562 1.00 82.75 270 TYR A N 1
ATOM 2123 C CA . TYR A 1 270 ? -26.007 6.952 30.920 1.00 82.75 270 TYR A CA 1
ATOM 2124 C C . TYR A 1 270 ? -26.003 7.521 32.345 1.00 82.75 270 TYR A C 1
ATOM 2126 O O . TYR A 1 270 ? -26.717 8.482 32.632 1.00 82.75 270 TYR A O 1
ATOM 2134 N N . LEU A 1 271 ? -25.238 6.898 33.234 1.00 83.12 271 LEU A N 1
ATOM 2135 C CA . LEU A 1 271 ? -25.049 7.293 34.620 1.00 83.12 271 LEU A CA 1
ATOM 2136 C C . LEU A 1 271 ? -23.890 8.277 34.734 1.00 83.12 271 LEU A C 1
ATOM 2138 O O . LEU A 1 271 ? -22.872 8.148 34.052 1.00 83.12 271 LEU A O 1
ATOM 2142 N N . ASP A 1 272 ? -24.043 9.229 35.646 1.00 79.38 272 ASP A N 1
ATOM 2143 C CA . ASP A 1 272 ? -22.978 10.162 35.978 1.00 79.38 272 ASP A CA 1
ATOM 2144 C C . ASP A 1 272 ? -21.868 9.418 36.736 1.00 79.38 272 ASP A C 1
ATOM 2146 O O . ASP A 1 272 ? -22.128 8.719 37.719 1.00 79.38 272 ASP A O 1
ATOM 2150 N N . ALA A 1 273 ? -20.632 9.534 36.259 1.00 82.50 273 ALA A N 1
ATOM 2151 C CA . ALA A 1 273 ? -19.468 8.894 36.860 1.00 82.50 273 ALA A CA 1
ATOM 2152 C C . ALA A 1 273 ? -18.271 9.846 36.781 1.00 82.50 273 ALA A C 1
ATOM 2154 O O . ALA A 1 273 ? -18.080 10.494 35.749 1.00 82.50 273 ALA A O 1
ATOM 2155 N N . PRO A 1 274 ? -17.445 9.930 37.839 1.00 86.69 274 PRO A N 1
ATOM 2156 C CA . PRO A 1 274 ? -16.349 10.883 37.877 1.00 86.69 274 PRO A CA 1
ATOM 2157 C C . PRO A 1 274 ? -15.327 10.601 36.771 1.00 86.69 274 PRO A C 1
ATOM 2159 O O . PRO A 1 274 ? -15.040 9.448 36.433 1.00 86.69 274 PRO A O 1
ATOM 2162 N N . TYR A 1 275 ? -14.748 11.673 36.238 1.00 90.38 275 TYR A N 1
ATOM 2163 C CA . TYR A 1 275 ? -13.582 11.592 35.371 1.00 90.38 275 TYR A CA 1
ATOM 2164 C C . TYR A 1 275 ? -12.368 11.106 36.177 1.00 90.38 275 TYR A C 1
ATOM 2166 O O . TYR A 1 275 ? -12.139 11.562 37.301 1.00 90.38 275 TYR A O 1
ATOM 2174 N N . THR A 1 276 ? -11.592 10.168 35.628 1.00 92.25 276 THR A N 1
ATOM 2175 C CA . THR A 1 276 ? -10.485 9.527 36.357 1.00 92.25 276 THR A CA 1
ATOM 2176 C C . THR A 1 276 ? -9.118 9.826 35.742 1.00 92.25 276 THR A C 1
ATOM 2178 O O . THR A 1 276 ? -8.988 10.200 34.573 1.00 92.25 276 THR A O 1
ATOM 2181 N N . ALA A 1 277 ? -8.055 9.637 36.529 1.00 93.06 277 ALA A N 1
ATOM 2182 C CA . ALA A 1 277 ? -6.685 9.800 36.045 1.00 93.06 277 ALA A CA 1
ATOM 2183 C C . ALA A 1 277 ? -6.343 8.795 34.927 1.00 93.06 277 ALA A C 1
ATOM 2185 O O . ALA A 1 277 ? -5.560 9.112 34.030 1.00 93.06 277 ALA A O 1
ATOM 2186 N N . GLU A 1 278 ? -6.953 7.609 34.948 1.00 91.56 278 GLU A N 1
ATOM 2187 C CA . GLU A 1 278 ? -6.803 6.579 33.920 1.00 91.56 278 GLU A CA 1
ATOM 2188 C C . GLU A 1 278 ? -7.419 7.020 32.588 1.00 91.56 278 GLU A C 1
ATOM 2190 O O . GLU A 1 278 ? -6.807 6.803 31.542 1.00 91.56 278 GLU A O 1
ATOM 2195 N N . MET A 1 279 ? -8.575 7.697 32.613 1.00 91.75 279 MET A N 1
ATOM 2196 C CA . MET A 1 279 ? -9.193 8.269 31.408 1.00 91.75 279 MET A CA 1
ATOM 2197 C C . MET A 1 279 ? -8.260 9.298 30.763 1.00 91.75 279 MET A C 1
ATOM 2199 O O . MET A 1 279 ? -7.981 9.233 29.564 1.00 91.75 279 MET A O 1
ATOM 2203 N N . LYS A 1 280 ? -7.677 10.184 31.578 1.00 92.19 280 LYS A N 1
ATOM 2204 C CA . LYS A 1 280 ? -6.672 11.151 31.120 1.00 92.19 280 LYS A CA 1
ATOM 2205 C C . LYS A 1 280 ? -5.442 10.479 30.521 1.00 92.19 280 LYS A C 1
ATOM 2207 O O . LYS A 1 280 ? -4.950 10.905 29.478 1.00 92.19 280 LYS A O 1
ATOM 2212 N N . ALA A 1 281 ? -4.937 9.431 31.169 1.00 87.38 281 ALA A N 1
ATOM 2213 C CA . ALA A 1 281 ? -3.777 8.681 30.694 1.00 87.38 281 ALA A CA 1
ATOM 2214 C C . ALA A 1 281 ? -4.049 7.950 29.367 1.00 87.38 281 ALA A C 1
ATOM 2216 O O . ALA A 1 281 ? -3.132 7.801 28.558 1.00 87.38 281 ALA A O 1
ATOM 2217 N N . ALA A 1 282 ? -5.297 7.541 29.124 1.00 87.31 282 ALA A N 1
ATOM 2218 C CA . ALA A 1 282 ? -5.747 6.967 27.858 1.00 87.31 282 ALA A CA 1
ATOM 2219 C C . ALA A 1 282 ? -5.999 8.013 26.757 1.00 87.31 282 ALA A C 1
ATOM 2221 O O . ALA A 1 282 ? -6.257 7.641 25.617 1.00 87.31 282 ALA A O 1
ATOM 2222 N N . GLY A 1 283 ? -5.875 9.308 27.065 1.00 88.19 283 GLY A N 1
ATOM 2223 C CA . GLY A 1 283 ? -6.081 10.389 26.103 1.00 88.19 283 GLY A CA 1
ATOM 2224 C C . GLY A 1 283 ? -7.537 10.820 25.943 1.00 88.19 283 GLY A C 1
ATOM 2225 O O . GLY A 1 283 ? -7.830 11.535 24.991 1.00 88.19 283 GLY A O 1
ATOM 2226 N N . ILE A 1 284 ? -8.429 10.423 26.857 1.00 90.81 284 ILE A N 1
ATOM 2227 C CA . ILE A 1 284 ? -9.800 10.940 26.906 1.00 90.81 284 ILE A CA 1
ATOM 2228 C C . ILE A 1 284 ? -9.750 12.349 27.489 1.00 90.81 284 ILE A C 1
ATOM 2230 O O . ILE A 1 284 ? -9.302 12.549 28.617 1.00 90.81 284 ILE A O 1
ATOM 2234 N N . GLU A 1 285 ? -10.219 13.329 26.733 1.00 93.25 285 GLU A N 1
ATOM 2235 C CA . GLU A 1 285 ? -10.302 14.723 27.151 1.00 93.25 285 GLU A CA 1
ATOM 2236 C C . GLU A 1 285 ? -11.503 14.942 28.079 1.00 93.25 285 GLU A C 1
ATOM 2238 O O . GLU A 1 285 ? -12.608 14.476 27.804 1.00 93.25 285 GLU A O 1
ATOM 2243 N N . GLU A 1 286 ? -11.279 15.653 29.185 1.00 93.38 286 GLU A N 1
ATOM 2244 C CA . GLU A 1 286 ? -12.305 15.921 30.202 1.00 93.38 286 GLU A CA 1
ATOM 2245 C C . GLU A 1 286 ? -13.347 16.942 29.727 1.00 93.38 286 GLU A C 1
ATOM 2247 O O . GLU A 1 286 ? -14.534 16.765 29.988 1.00 93.38 286 GLU A O 1
ATOM 2252 N N . ILE A 1 287 ? -12.902 17.982 29.015 1.00 93.31 287 ILE A N 1
ATOM 2253 C CA . ILE A 1 287 ? -13.712 19.148 28.646 1.00 93.31 287 ILE A CA 1
ATOM 2254 C C . ILE A 1 287 ? -14.047 19.097 27.158 1.00 93.31 287 ILE A C 1
ATOM 2256 O O . ILE A 1 287 ? -13.162 18.888 26.325 1.00 93.31 287 ILE A O 1
ATOM 2260 N N . SER A 1 288 ? -15.313 19.340 26.832 1.00 92.88 288 SER A N 1
ATOM 2261 C CA . SER A 1 288 ? -15.791 19.443 25.459 1.00 92.88 288 SER A CA 1
ATOM 2262 C C . SER A 1 288 ? -15.203 20.670 24.747 1.00 92.88 288 SER A C 1
ATOM 2264 O O . SER A 1 288 ? -15.274 21.789 25.268 1.00 92.88 288 SER A O 1
ATOM 2266 N N . PRO A 1 289 ? -14.677 20.528 23.515 1.00 92.94 289 PRO A N 1
ATOM 2267 C CA . PRO A 1 289 ? -14.299 21.677 22.698 1.00 92.94 289 PRO A CA 1
ATOM 2268 C C . PRO A 1 289 ? -15.519 22.400 22.094 1.00 92.94 289 PRO A C 1
ATOM 2270 O O . PRO A 1 289 ? -15.372 23.497 21.548 1.00 92.94 289 PRO A O 1
ATOM 2273 N N . LEU A 1 290 ? -16.717 21.804 22.158 1.00 92.56 290 LEU A N 1
ATOM 2274 C CA . LEU A 1 290 ? -17.952 22.321 21.567 1.00 92.56 290 LEU A CA 1
ATOM 2275 C C . LEU A 1 290 ? -18.887 22.867 22.650 1.00 92.56 290 LEU A C 1
ATOM 2277 O O . LEU A 1 290 ? -19.284 22.151 23.560 1.00 92.56 290 LEU A O 1
ATOM 2281 N N . LYS A 1 291 ? -19.325 24.124 22.505 1.00 88.62 291 LYS A N 1
ATOM 2282 C CA . LYS A 1 291 ? -20.231 24.775 23.474 1.00 88.62 291 LYS A CA 1
ATOM 2283 C C . LYS A 1 291 ? -21.608 24.112 23.599 1.00 88.62 291 LYS A C 1
ATOM 2285 O O . LYS A 1 291 ? -22.272 24.301 24.611 1.00 88.62 291 LYS A O 1
ATOM 2290 N N . GLU A 1 292 ? -22.052 23.413 22.559 1.00 92.88 292 GLU A N 1
ATOM 2291 C CA . GLU A 1 292 ? -23.374 22.773 22.497 1.00 92.88 292 GLU A CA 1
ATOM 2292 C C . GLU A 1 292 ? -23.366 21.333 23.038 1.00 92.88 292 GLU A C 1
ATOM 2294 O O . GLU A 1 292 ? -24.422 20.719 23.166 1.00 92.88 292 GLU A O 1
ATOM 2299 N N . GLU A 1 293 ? -22.192 20.793 23.373 1.00 89.94 293 GLU A N 1
ATOM 2300 C CA . GLU A 1 293 ? -22.022 19.434 23.883 1.00 89.94 293 GLU A CA 1
ATOM 2301 C C . GLU A 1 293 ? -21.547 19.493 25.335 1.00 89.94 293 GLU A C 1
ATOM 2303 O O . GLU A 1 293 ? -20.574 20.179 25.649 1.00 89.94 293 GLU A O 1
ATOM 2308 N N . SER A 1 294 ? -22.235 18.780 26.229 1.00 90.19 294 SER A N 1
ATOM 2309 C CA . SER A 1 294 ? -21.798 18.681 27.621 1.00 90.19 294 SER A CA 1
ATOM 2310 C C . SER A 1 294 ? -20.507 17.868 27.731 1.00 90.19 294 SER A C 1
ATOM 2312 O O . SER A 1 294 ? -20.287 16.930 26.965 1.00 90.19 294 SER A O 1
ATOM 2314 N N . ASP A 1 295 ? -19.685 18.166 28.737 1.00 90.06 295 ASP A N 1
ATOM 2315 C CA . ASP A 1 295 ? -18.451 17.417 29.015 1.00 90.06 295 ASP A CA 1
ATOM 2316 C C . ASP A 1 295 ? -18.714 15.909 29.176 1.00 90.06 295 ASP A C 1
ATOM 2318 O O . ASP A 1 295 ? -17.968 15.080 28.661 1.00 90.06 295 ASP A O 1
ATOM 2322 N N . ALA A 1 296 ? -19.837 15.536 29.799 1.00 85.75 296 ALA A N 1
ATOM 2323 C CA . ALA A 1 296 ? -20.255 14.142 29.937 1.00 85.75 296 ALA A CA 1
ATOM 2324 C C . ALA A 1 296 ? -20.568 13.469 28.585 1.00 85.75 296 ALA A C 1
ATOM 2326 O O . ALA A 1 296 ? -20.179 12.320 28.366 1.00 85.75 296 ALA A O 1
ATOM 2327 N N . ALA A 1 297 ? -21.242 14.175 27.668 1.00 87.38 297 ALA A N 1
ATOM 2328 C CA . ALA A 1 297 ? -21.518 13.671 26.323 1.00 87.38 297 ALA A CA 1
ATOM 2329 C C . ALA A 1 297 ? -20.227 13.545 25.497 1.00 87.38 297 ALA A C 1
ATOM 2331 O O . ALA A 1 297 ? -20.021 12.532 24.826 1.00 87.38 297 ALA A O 1
ATOM 2332 N N . TRP A 1 298 ? -19.317 14.513 25.631 1.00 91.19 298 TRP A N 1
ATOM 2333 C CA . TRP A 1 298 ? -18.002 14.490 24.994 1.00 91.19 298 TRP A CA 1
ATOM 2334 C C . TRP A 1 298 ? -17.135 13.318 25.469 1.00 91.19 298 TRP A C 1
ATOM 2336 O O . TRP A 1 298 ? -16.533 12.609 24.658 1.00 91.19 298 TRP A O 1
ATOM 2346 N N . GLN A 1 299 ? -17.086 13.077 26.780 1.00 90.12 299 GLN A N 1
ATOM 2347 C CA . GLN A 1 299 ? -16.390 11.928 27.362 1.00 90.12 299 GLN A CA 1
ATOM 2348 C C . GLN A 1 299 ? -16.994 10.611 26.861 1.00 90.12 299 GLN A C 1
ATOM 2350 O O . GLN A 1 299 ? -16.256 9.739 26.409 1.00 90.12 299 GLN A O 1
ATOM 2355 N N . LEU A 1 300 ? -18.327 10.479 26.851 1.00 88.00 300 LEU A N 1
ATOM 2356 C CA . LEU A 1 300 ? -19.013 9.297 26.319 1.00 88.00 300 LEU A CA 1
ATOM 2357 C C . LEU A 1 300 ? -18.646 9.034 24.853 1.00 88.00 300 LEU A C 1
ATOM 2359 O O . LEU A 1 300 ? -18.321 7.904 24.487 1.00 88.00 300 LEU A O 1
ATOM 2363 N N . ARG A 1 301 ? -18.648 10.078 24.019 1.00 89.44 301 ARG A N 1
ATOM 2364 C CA . ARG A 1 301 ? -18.284 9.982 22.603 1.00 89.44 301 ARG A CA 1
ATOM 2365 C C . ARG A 1 301 ? -16.870 9.430 22.421 1.00 89.44 301 ARG A C 1
ATOM 2367 O O . ARG A 1 301 ? -16.657 8.609 21.540 1.00 89.44 301 ARG A O 1
ATOM 2374 N N . GLN A 1 302 ? -15.926 9.845 23.261 1.00 91.44 302 GLN A N 1
ATOM 2375 C CA . GLN A 1 302 ? -14.545 9.354 23.229 1.00 91.44 302 GLN A CA 1
ATOM 2376 C C . GLN A 1 302 ? -14.387 7.934 23.781 1.00 91.44 302 GLN A C 1
ATOM 2378 O O . GLN A 1 302 ? -13.489 7.223 23.355 1.00 91.44 302 GLN A O 1
ATOM 2383 N N . ILE A 1 303 ? -15.231 7.512 24.726 1.00 89.75 303 ILE A N 1
ATOM 2384 C CA . ILE A 1 303 ? -15.196 6.141 25.250 1.00 89.75 303 ILE A CA 1
ATOM 2385 C C . ILE A 1 303 ? -15.764 5.150 24.214 1.00 89.75 303 ILE A C 1
ATOM 2387 O O . ILE A 1 303 ? -15.282 4.020 24.128 1.00 89.75 303 ILE A O 1
ATOM 2391 N N . ILE A 1 304 ? -16.778 5.554 23.439 1.00 85.25 304 ILE A N 1
ATOM 2392 C CA . ILE A 1 304 ? -17.412 4.713 22.406 1.00 85.25 304 ILE A CA 1
ATOM 2393 C C . ILE A 1 304 ? -16.548 4.578 21.136 1.00 85.25 304 ILE A C 1
ATOM 2395 O O . ILE A 1 304 ? -16.623 3.540 20.475 1.00 85.25 304 ILE A O 1
ATOM 2399 N N . LEU A 1 305 ? -15.791 5.620 20.770 1.00 63.91 305 LEU A N 1
ATOM 2400 C CA . LEU A 1 305 ? -14.963 5.693 19.551 1.00 63.91 305 LEU A CA 1
ATOM 2401 C C . LEU A 1 305 ? -13.568 5.076 19.731 1.00 63.91 305 LEU A C 1
ATOM 2403 O O . LEU A 1 305 ? -13.049 4.563 18.711 1.00 63.91 305 LEU A O 1
#

pLDDT: mean 88.7, std 10.0, range [35.25, 98.31]

Secondary structure (DSSP, 8-state):
-HHHHHHHHHH-TTTS-----TTS-HHHHHHHHH---SSHHHHHHHHHHHHHHHHHH-PPPP--TT-PPPPPPPPPP---S-HHHHHHHHHHHHTT-HHHHHHHHHHHHHTTPPBPGGGHHHHHHHHHH-TTTS-GGGB-HHHHHHHHHTTSS----SS-S-GGGS-HHHHHHHHHHHHHH-HHHHHHHHHHHHTTS-HHHHHHHHHHTTTT--GGGHHHHHHHTT-S-HHHHHHHHHHHTTSTTSHHHHHHHHHHHHHEEEETTTEEEEPP----HHHHHTT--SS-SSTTS-HHHHHHHHHH-

Radius of gyration: 32.75 Å; chains: 1; bounding box: 74×52×93 Å

Sequence (305 aa):
MLTPLLNTALLGTGKQPYRPDATTPAALSAAWEALTDSSAERRTYRYAALAFAYTYGGQPPAHSAEGWHPIPPAPAAEDALPPEAVAILADWFRHKRLHLLHYAFARLRERGLALPTALLPETTAHAQKHPADITDSLLGARGRWLFAEAGLRQSAAPDDEDWQLLPFAARKDWLTRLRHANPDQAREQLATIWSSAPANHRQDYISILADKLTAADQPFLTAALKDRSKAVKESAHRLLMRLPDSAPVQQHLAWLRERLAWQDANGWQYLDAPYTAEMKAAGIEEISPLKEESDAAWQLRQIIL